Protein AF-A0A481C6R4-F1 (afdb_monomer)

Organism: Sus scrofa (NCBI:txid9823)

pLDDT: mean 77.06, std 20.1, range [30.36, 96.88]

Structure (mmCIF, N/CA/C/O backbone):
data_AF-A0A481C6R4-F1
#
_entry.id   AF-A0A481C6R4-F1
#
loop_
_atom_site.group_PDB
_atom_site.id
_atom_site.type_symbol
_atom_site.label_atom_id
_atom_site.label_alt_id
_atom_site.label_comp_id
_atom_site.label_asym_id
_atom_site.label_entity_id
_atom_site.label_seq_id
_atom_site.pdbx_PDB_ins_code
_atom_site.Cartn_x
_atom_site.Cartn_y
_atom_site.Cartn_z
_atom_site.occupancy
_atom_site.B_iso_or_equiv
_atom_site.auth_seq_id
_atom_site.auth_comp_id
_atom_site.auth_asym_id
_atom_site.auth_atom_id
_atom_site.pdbx_PDB_model_num
ATOM 1 N N . MET A 1 1 ? -10.187 -78.053 8.649 1.00 40.34 1 MET A N 1
ATOM 2 C CA . MET A 1 1 ? -10.303 -76.674 8.135 1.00 40.34 1 MET A CA 1
ATOM 3 C C . MET A 1 1 ? -9.026 -75.957 8.533 1.00 40.34 1 MET A C 1
ATOM 5 O O . MET A 1 1 ? -8.903 -75.575 9.685 1.00 40.34 1 MET A O 1
ATOM 9 N N . PHE A 1 2 ? -8.040 -75.915 7.639 1.00 31.53 2 PHE A N 1
ATOM 10 C CA . PHE A 1 2 ? -6.752 -75.258 7.868 1.00 31.53 2 PHE A CA 1
ATOM 11 C C . PHE A 1 2 ? -6.492 -74.273 6.720 1.00 31.53 2 PHE A C 1
ATOM 13 O O . PHE A 1 2 ? -6.607 -74.655 5.560 1.00 31.53 2 PHE A O 1
ATOM 20 N N . ASN A 1 3 ? -6.121 -73.056 7.126 1.00 35.16 3 ASN A N 1
ATOM 21 C CA . ASN A 1 3 ? -5.272 -72.053 6.474 1.00 35.16 3 ASN A CA 1
ATOM 22 C C . ASN A 1 3 ? -5.779 -71.313 5.218 1.00 35.16 3 ASN A C 1
ATOM 24 O O . ASN A 1 3 ? -5.624 -71.781 4.099 1.00 35.16 3 ASN A O 1
ATOM 28 N N . SER A 1 4 ? -6.255 -70.078 5.424 1.00 47.03 4 SER A N 1
ATOM 29 C CA . SER A 1 4 ? -6.256 -68.981 4.435 1.00 47.03 4 SER A CA 1
ATOM 30 C C . SER A 1 4 ? -6.203 -67.637 5.184 1.00 47.03 4 SER A C 1
ATOM 32 O O . SER A 1 4 ? -7.158 -66.873 5.214 1.00 47.03 4 SER A O 1
ATOM 34 N N . ALA A 1 5 ? -5.108 -67.412 5.914 1.00 50.09 5 ALA A N 1
ATOM 35 C CA . ALA A 1 5 ? -4.832 -66.138 6.596 1.00 50.09 5 ALA A CA 1
ATOM 36 C C . ALA A 1 5 ? -3.433 -65.584 6.269 1.00 50.09 5 ALA A C 1
ATOM 38 O O . ALA A 1 5 ? -3.170 -64.415 6.499 1.00 50.09 5 ALA A O 1
ATOM 39 N N . SER A 1 6 ? -2.548 -66.392 5.676 1.00 47.06 6 SER A N 1
ATOM 40 C CA . SER A 1 6 ? -1.163 -66.013 5.373 1.00 47.06 6 SER A CA 1
ATOM 41 C C . SER A 1 6 ? -0.959 -65.403 3.982 1.00 47.06 6 SER A C 1
ATOM 43 O O . SER A 1 6 ? 0.118 -64.895 3.702 1.00 47.06 6 SER A O 1
ATOM 45 N N . GLU A 1 7 ? -1.953 -65.459 3.090 1.00 46.66 7 GLU A N 1
ATOM 46 C CA . GLU A 1 7 ? -1.841 -64.841 1.758 1.00 46.66 7 GLU A CA 1
ATOM 47 C C . GLU A 1 7 ? -2.219 -63.357 1.789 1.00 46.66 7 GLU A C 1
ATOM 49 O O . GLU A 1 7 ? -1.659 -62.575 1.033 1.00 46.66 7 GLU A O 1
ATOM 54 N N . GLN A 1 8 ? -3.104 -62.940 2.697 1.00 46.59 8 GLN A N 1
ATOM 55 C CA . GLN A 1 8 ? -3.651 -61.582 2.708 1.00 46.59 8 GLN A CA 1
ATOM 56 C C . GLN A 1 8 ? -2.702 -60.555 3.351 1.00 46.59 8 GLN A C 1
ATOM 58 O O . GLN A 1 8 ? -2.622 -59.430 2.869 1.00 46.59 8 GLN A O 1
ATOM 63 N N . GLU A 1 9 ? -1.895 -60.965 4.336 1.00 46.66 9 GLU A N 1
ATOM 64 C CA . GLU A 1 9 ? -0.837 -60.120 4.920 1.00 46.66 9 GLU A CA 1
ATOM 65 C C . GLU A 1 9 ? 0.355 -59.922 3.960 1.00 46.66 9 GLU A C 1
ATOM 67 O O . GLU A 1 9 ? 1.002 -58.880 3.984 1.00 46.66 9 GLU A O 1
ATOM 72 N N . PHE A 1 10 ? 0.598 -60.858 3.031 1.00 38.41 10 PHE A N 1
ATOM 73 C CA . PHE A 1 10 ? 1.682 -60.752 2.043 1.00 38.41 10 PHE A CA 1
ATOM 74 C C . PHE A 1 10 ? 1.349 -59.808 0.869 1.00 38.41 10 PHE A C 1
ATOM 76 O O . PHE A 1 10 ? 2.250 -59.251 0.240 1.00 38.41 10 PHE A O 1
ATOM 83 N N . PHE A 1 11 ? 0.061 -59.608 0.560 1.00 41.84 11 PHE A N 1
ATOM 84 C CA . PHE A 1 11 ? -0.366 -58.664 -0.482 1.00 41.84 11 PHE A CA 1
ATOM 85 C C . PHE A 1 11 ? -0.356 -57.207 0.000 1.00 41.84 11 PHE A C 1
ATOM 87 O O . PHE A 1 11 ? 0.002 -56.332 -0.786 1.00 41.84 11 PHE A O 1
ATOM 94 N N . GLU A 1 12 ? -0.693 -56.941 1.268 1.00 52.12 12 GLU A N 1
ATOM 95 C CA . GLU A 1 12 ? -0.711 -55.576 1.819 1.00 52.12 12 GLU A CA 1
ATOM 96 C C . GLU A 1 12 ? 0.702 -55.003 2.028 1.00 52.12 12 GLU A C 1
ATOM 98 O O . GLU A 1 12 ? 0.951 -53.841 1.688 1.00 52.12 12 GLU A O 1
ATOM 103 N N . GLU A 1 13 ? 1.654 -55.823 2.485 1.00 50.97 13 GLU A N 1
ATOM 104 C CA . GLU A 1 13 ? 3.048 -55.400 2.688 1.00 50.97 13 GLU A CA 1
ATOM 105 C C . GLU A 1 13 ? 3.738 -55.072 1.350 1.00 50.97 13 GLU A C 1
ATOM 107 O O . GLU A 1 13 ? 4.411 -54.046 1.217 1.00 50.97 13 GLU A O 1
ATOM 112 N N . LYS A 1 14 ? 3.445 -55.853 0.301 1.00 48.97 14 LYS A N 1
ATOM 113 C CA . LYS A 1 14 ? 3.973 -55.617 -1.048 1.00 48.97 14 LYS A CA 1
ATOM 114 C C . LYS A 1 14 ? 3.438 -54.330 -1.684 1.00 48.97 14 LYS A C 1
ATOM 116 O O . LYS A 1 14 ? 4.195 -53.602 -2.323 1.00 48.97 14 LYS A O 1
ATOM 121 N N . THR A 1 15 ? 2.164 -53.995 -1.466 1.00 53.06 15 THR A N 1
ATOM 122 C CA . THR A 1 15 ? 1.601 -52.720 -1.944 1.00 53.06 15 THR A CA 1
ATOM 123 C C . THR A 1 15 ? 2.195 -51.502 -1.237 1.00 53.06 15 THR A C 1
ATOM 125 O O . THR A 1 15 ? 2.386 -50.468 -1.875 1.00 53.06 15 THR A O 1
ATOM 128 N N . ALA A 1 16 ? 2.529 -51.603 0.053 1.00 54.72 16 ALA A N 1
ATOM 129 C CA . ALA A 1 16 ? 3.135 -50.496 0.794 1.00 54.72 16 ALA A CA 1
ATOM 130 C C . ALA A 1 16 ? 4.578 -50.216 0.334 1.00 54.72 16 ALA A C 1
ATOM 132 O O . ALA A 1 16 ? 4.962 -49.055 0.158 1.00 54.72 16 ALA A O 1
ATOM 133 N N . GLU A 1 17 ? 5.357 -51.267 0.063 1.00 55.53 17 GLU A N 1
ATOM 134 C CA . GLU A 1 17 ? 6.718 -51.139 -0.468 1.00 55.53 17 GLU A CA 1
ATOM 135 C C . GLU A 1 17 ? 6.737 -50.621 -1.914 1.00 55.53 17 GLU A C 1
ATOM 137 O O . GLU A 1 17 ? 7.559 -49.761 -2.239 1.00 55.53 17 GLU A O 1
ATOM 142 N N . GLU A 1 18 ? 5.800 -51.053 -2.767 1.00 52.34 18 GLU A N 1
ATOM 143 C CA . GLU A 1 18 ? 5.670 -50.556 -4.146 1.00 52.34 18 GLU A CA 1
ATOM 144 C C . GLU A 1 18 ? 5.282 -49.061 -4.190 1.00 52.34 18 GLU A C 1
ATOM 146 O O . GLU A 1 18 ? 5.821 -48.303 -5.002 1.00 52.34 18 GLU A O 1
ATOM 151 N N . ILE A 1 19 ? 4.436 -48.588 -3.264 1.00 56.69 19 ILE A N 1
ATOM 152 C CA . ILE A 1 19 ? 4.092 -47.158 -3.132 1.00 56.69 19 ILE A CA 1
ATOM 153 C C . ILE A 1 19 ? 5.298 -46.343 -2.636 1.00 56.69 19 ILE A C 1
ATOM 155 O O . ILE A 1 19 ? 5.548 -45.237 -3.125 1.00 56.69 19 ILE A O 1
ATOM 159 N N . SER A 1 20 ? 6.089 -46.893 -1.711 1.00 57.97 20 SER A N 1
ATOM 160 C CA . SER A 1 20 ? 7.288 -46.224 -1.192 1.00 57.97 20 SER A CA 1
ATOM 161 C C . SER A 1 20 ? 8.420 -46.158 -2.234 1.00 57.97 20 SER A C 1
ATOM 163 O O . SER A 1 20 ? 9.188 -45.188 -2.267 1.00 57.97 20 SER A O 1
ATOM 165 N N . GLN A 1 21 ? 8.500 -47.139 -3.139 1.00 50.88 21 GLN A N 1
ATOM 166 C CA . GLN A 1 21 ? 9.438 -47.141 -4.269 1.00 50.88 21 GLN A CA 1
ATOM 167 C C . GLN A 1 21 ? 9.014 -46.167 -5.383 1.00 50.88 21 GLN A C 1
ATOM 169 O O . GLN A 1 21 ? 9.860 -45.478 -5.954 1.00 50.88 21 GLN A O 1
ATOM 174 N N . LEU A 1 22 ? 7.710 -46.007 -5.640 1.00 51.59 22 LEU A N 1
ATOM 175 C CA . LEU A 1 22 ? 7.205 -44.988 -6.574 1.00 51.59 22 LEU A CA 1
ATOM 176 C C . LEU A 1 22 ? 7.394 -43.554 -6.051 1.00 51.59 22 LEU A C 1
ATOM 178 O O . LEU A 1 22 ? 7.693 -42.652 -6.835 1.00 51.59 22 LEU A O 1
ATOM 182 N N . ALA A 1 23 ? 7.289 -43.340 -4.736 1.00 45.62 23 ALA A N 1
ATOM 183 C CA . ALA A 1 23 ? 7.539 -42.034 -4.120 1.00 45.62 23 ALA A CA 1
ATOM 184 C C . ALA A 1 23 ? 9.026 -41.624 -4.154 1.00 45.62 23 ALA A C 1
ATOM 186 O O . ALA A 1 23 ? 9.339 -40.438 -4.244 1.00 45.62 23 ALA A O 1
ATOM 187 N N . SER A 1 24 ? 9.947 -42.594 -4.122 1.00 47.28 24 SER A N 1
ATOM 188 C CA . SER A 1 24 ? 11.399 -42.356 -4.155 1.00 47.28 24 SER A CA 1
ATOM 189 C C . SER A 1 24 ? 11.973 -42.229 -5.575 1.00 47.28 24 SER A C 1
ATOM 191 O O . SER A 1 24 ? 13.005 -41.585 -5.755 1.00 47.28 24 SER A O 1
ATOM 193 N N . LEU A 1 25 ? 11.277 -42.742 -6.596 1.00 38.25 25 LEU A N 1
ATOM 194 C CA . LEU A 1 25 ? 11.632 -42.568 -8.014 1.00 38.25 25 LEU A CA 1
ATOM 195 C C . LEU A 1 25 ? 11.192 -41.221 -8.617 1.00 38.25 25 LEU A C 1
ATOM 197 O O . LEU A 1 25 ? 11.674 -40.852 -9.685 1.00 38.25 25 LEU A O 1
ATOM 201 N N . ALA A 1 26 ? 10.333 -40.455 -7.939 1.00 37.34 26 ALA A N 1
ATOM 202 C CA . ALA A 1 26 ? 9.892 -39.134 -8.402 1.00 37.34 26 ALA A CA 1
ATOM 203 C C . ALA A 1 26 ? 10.878 -37.987 -8.078 1.00 37.34 26 ALA A C 1
ATOM 205 O O . ALA A 1 26 ? 10.619 -36.842 -8.446 1.00 37.34 26 ALA A O 1
ATOM 206 N N . LEU A 1 27 ? 12.000 -38.267 -7.397 1.00 42.34 27 LEU A N 1
ATOM 207 C CA . LEU A 1 27 ? 12.948 -37.254 -6.901 1.00 42.34 27 LEU A CA 1
ATOM 208 C C . LEU A 1 27 ? 14.336 -37.273 -7.565 1.00 42.34 27 LEU A C 1
ATOM 210 O O . LEU A 1 27 ? 15.276 -36.686 -7.036 1.00 42.34 27 LEU A O 1
ATOM 214 N N . SER A 1 28 ? 14.491 -37.894 -8.735 1.00 45.66 28 SER A N 1
ATOM 215 C CA . SER A 1 28 ? 15.776 -37.899 -9.446 1.00 45.66 28 SER A CA 1
ATOM 216 C C . SER A 1 28 ? 15.582 -37.766 -10.956 1.00 45.66 28 SER A C 1
ATOM 218 O O . SER A 1 28 ? 15.258 -38.736 -11.638 1.00 45.66 28 SER A O 1
ATOM 220 N N . GLY A 1 29 ? 15.759 -36.545 -11.468 1.00 31.31 29 GLY A N 1
ATOM 221 C CA . GLY A 1 29 ? 15.680 -36.226 -12.894 1.00 31.31 29 GLY A CA 1
ATOM 222 C C . GLY A 1 29 ? 15.838 -34.729 -13.171 1.00 31.31 29 GLY A C 1
ATOM 223 O O . GLY A 1 29 ? 14.848 -34.032 -13.343 1.00 31.31 29 GLY A O 1
ATOM 224 N N . ASP A 1 30 ? 17.092 -34.277 -13.151 1.00 30.36 30 ASP A N 1
ATOM 225 C CA . ASP A 1 30 ? 17.691 -33.080 -13.760 1.00 30.36 30 ASP A CA 1
ATOM 226 C C . ASP A 1 30 ? 16.915 -31.750 -13.870 1.00 30.36 30 ASP A C 1
ATOM 228 O O . ASP A 1 30 ? 16.010 -31.534 -14.673 1.00 30.36 30 ASP A O 1
ATOM 232 N N . THR A 1 31 ? 17.462 -30.786 -13.124 1.00 46.69 31 THR A N 1
ATOM 233 C CA . THR A 1 31 ? 17.834 -29.434 -13.567 1.00 46.69 31 THR A CA 1
ATOM 234 C C . THR A 1 31 ? 17.666 -29.139 -15.062 1.00 46.69 31 THR A C 1
ATOM 236 O O . THR A 1 31 ? 18.426 -29.632 -15.889 1.00 46.69 31 THR A O 1
ATOM 239 N N . VAL A 1 32 ? 16.745 -28.230 -15.390 1.00 39.81 32 VAL A N 1
ATOM 240 C CA . VAL A 1 32 ? 16.982 -26.882 -15.953 1.00 39.81 32 VAL A CA 1
ATOM 241 C C . VAL A 1 32 ? 15.614 -26.310 -16.369 1.00 39.81 32 VAL A C 1
ATOM 243 O O . VAL A 1 32 ? 14.837 -26.970 -17.046 1.00 39.81 32 VAL A O 1
ATOM 246 N N . ALA A 1 33 ? 15.359 -25.055 -15.980 1.00 35.94 33 ALA A N 1
ATOM 247 C CA . ALA A 1 33 ? 14.201 -24.219 -16.329 1.00 35.94 33 ALA A CA 1
ATOM 248 C C . ALA A 1 33 ? 12.885 -24.465 -15.559 1.00 35.94 33 ALA A C 1
ATOM 250 O O . ALA A 1 33 ? 11.884 -24.900 -16.117 1.00 35.94 33 ALA A O 1
ATOM 251 N N . SER A 1 34 ? 12.841 -24.032 -14.293 1.00 33.31 34 SER A N 1
ATOM 252 C CA . SER A 1 34 ? 11.578 -23.624 -13.656 1.00 33.31 34 SER A CA 1
ATOM 253 C C . SER A 1 34 ? 11.808 -22.602 -12.533 1.00 33.31 34 SER A C 1
ATOM 255 O O . SER A 1 34 ? 11.528 -22.859 -11.369 1.00 33.31 34 SER A O 1
ATOM 257 N N . GLU A 1 35 ? 12.308 -21.413 -12.882 1.00 34.66 35 GLU A N 1
ATOM 258 C CA . GLU A 1 35 ? 12.374 -20.241 -11.981 1.00 34.66 35 GLU A CA 1
ATOM 259 C C . GLU A 1 35 ? 11.138 -19.328 -12.088 1.00 34.66 35 GLU A C 1
ATOM 261 O O . GLU A 1 35 ? 11.185 -18.134 -11.795 1.00 34.66 35 GLU A O 1
ATOM 266 N N . ARG A 1 36 ? 9.987 -19.852 -12.514 1.00 44.91 36 ARG A N 1
ATOM 267 C CA . ARG A 1 36 ? 8.736 -19.089 -12.459 1.00 44.91 36 ARG A CA 1
ATOM 268 C C . ARG A 1 36 ? 7.676 -19.914 -11.763 1.00 44.91 36 ARG A C 1
ATOM 270 O O . ARG A 1 36 ? 7.300 -20.970 -12.251 1.00 44.91 36 ARG A O 1
ATOM 277 N N . ASN A 1 37 ? 7.172 -19.353 -10.666 1.00 39.91 37 ASN A N 1
ATOM 278 C CA . ASN A 1 37 ? 6.025 -19.803 -9.875 1.00 39.91 37 ASN A CA 1
ATOM 279 C C . ASN A 1 37 ? 6.348 -20.707 -8.677 1.00 39.91 37 ASN A C 1
ATOM 281 O O . ASN A 1 37 ? 5.765 -21.772 -8.510 1.00 39.91 37 ASN A O 1
ATOM 285 N N . SER A 1 38 ? 7.167 -20.201 -7.755 1.00 31.02 38 SER A N 1
ATOM 286 C CA . SER A 1 38 ? 7.018 -20.511 -6.329 1.00 31.02 38 SER A CA 1
ATOM 287 C C . SER A 1 38 ? 6.455 -19.286 -5.596 1.00 31.02 38 SER A C 1
ATOM 289 O O . SER A 1 38 ? 7.165 -18.580 -4.883 1.00 31.02 38 SER A O 1
ATOM 291 N N . VAL A 1 39 ? 5.153 -19.019 -5.760 1.00 42.00 39 VAL A N 1
ATOM 292 C CA . VAL A 1 39 ? 4.389 -18.197 -4.799 1.00 42.00 39 VAL A CA 1
ATOM 293 C C . VAL A 1 39 ? 4.087 -19.092 -3.592 1.00 42.00 39 VAL A C 1
ATOM 295 O O . VAL A 1 39 ? 2.960 -19.508 -3.351 1.00 42.00 39 VAL A O 1
ATOM 298 N N . GLY A 1 40 ? 5.144 -19.478 -2.883 1.00 31.25 40 GLY A N 1
ATOM 299 C CA . GLY A 1 40 ? 5.093 -20.201 -1.622 1.00 31.25 40 GLY A CA 1
ATOM 300 C C . GLY A 1 40 ? 5.709 -19.301 -0.568 1.00 31.25 40 GLY A C 1
ATOM 301 O O . GLY A 1 40 ? 6.905 -19.053 -0.635 1.00 31.25 40 GLY A O 1
ATOM 302 N N . LEU A 1 41 ? 4.860 -18.755 0.308 1.00 41.00 41 LEU A N 1
ATOM 303 C CA . LEU A 1 41 ? 5.141 -18.049 1.566 1.00 41.00 41 LEU A CA 1
ATOM 304 C C . LEU A 1 41 ? 6.630 -17.752 1.851 1.00 41.00 41 LEU A C 1
ATOM 306 O O . LEU A 1 41 ? 7.212 -18.283 2.791 1.00 41.00 41 LEU A O 1
ATOM 310 N N . ARG A 1 42 ? 7.258 -16.876 1.060 1.00 43.47 42 ARG A N 1
ATOM 311 C CA . ARG A 1 42 ? 8.482 -16.212 1.502 1.00 43.47 42 ARG A CA 1
ATOM 312 C C . ARG A 1 42 ? 7.995 -15.151 2.471 1.00 43.47 42 ARG A C 1
ATOM 314 O O . ARG A 1 42 ? 7.266 -14.251 2.053 1.00 43.47 42 ARG A O 1
ATOM 321 N N . GLU A 1 43 ? 8.300 -15.297 3.756 1.00 58.03 43 GLU A N 1
ATOM 322 C CA . GLU A 1 43 ? 8.044 -14.234 4.724 1.00 58.03 43 GLU A CA 1
ATOM 323 C C . GLU A 1 43 ? 8.742 -12.978 4.197 1.00 58.03 43 GLU A C 1
ATOM 325 O O . GLU A 1 43 ? 9.969 -12.908 4.128 1.00 58.03 43 GLU A O 1
ATOM 330 N N . LYS A 1 44 ? 7.959 -12.024 3.682 1.00 73.25 44 LYS A N 1
ATOM 331 C CA . LYS A 1 44 ? 8.498 -10.753 3.210 1.00 73.25 44 LYS A CA 1
ATOM 332 C C . LYS A 1 44 ? 9.043 -10.035 4.438 1.00 73.25 44 LYS A C 1
ATOM 334 O O . LYS A 1 44 ? 8.288 -9.732 5.355 1.00 73.25 44 LYS A O 1
ATOM 339 N N . THR A 1 45 ? 10.345 -9.778 4.458 1.00 82.25 45 THR A N 1
ATOM 340 C CA . THR A 1 45 ? 11.054 -9.156 5.588 1.00 82.25 45 THR A CA 1
ATOM 341 C C . THR A 1 45 ? 10.947 -7.626 5.599 1.00 82.25 45 THR A C 1
ATOM 343 O O . THR A 1 45 ? 11.276 -7.000 6.602 1.00 82.25 45 THR A O 1
ATOM 346 N N . GLY A 1 46 ? 10.418 -7.032 4.525 1.00 86.56 46 GLY A N 1
ATOM 347 C CA . GLY A 1 46 ? 10.390 -5.590 4.271 1.00 86.56 46 GLY A CA 1
ATOM 348 C C . GLY A 1 46 ? 11.290 -5.228 3.090 1.00 86.56 46 GLY A C 1
ATOM 349 O O . GLY A 1 46 ? 11.985 -6.090 2.548 1.00 86.56 46 GLY A O 1
ATOM 350 N N . TYR A 1 47 ? 11.249 -3.963 2.682 1.00 91.19 47 TYR A N 1
ATOM 351 C CA . TYR A 1 47 ? 12.130 -3.408 1.655 1.00 91.19 47 TYR A CA 1
ATOM 352 C C . TYR A 1 47 ? 13.248 -2.572 2.298 1.00 91.19 47 TYR A C 1
ATOM 354 O O . TYR A 1 47 ? 13.093 -2.156 3.446 1.00 91.19 47 TYR A O 1
ATOM 362 N N . PRO A 1 48 ? 14.345 -2.298 1.578 1.00 90.88 48 PRO A N 1
ATOM 363 C CA . PRO A 1 48 ? 15.327 -1.317 2.017 1.00 90.88 48 PRO A CA 1
ATOM 364 C C . PRO A 1 48 ? 14.746 0.098 2.122 1.00 90.88 48 PRO A C 1
ATOM 366 O O . PRO A 1 48 ? 13.822 0.452 1.374 1.00 90.88 48 PRO A O 1
ATOM 369 N N . ASP A 1 49 ? 15.314 0.939 2.984 1.00 92.12 49 ASP A N 1
ATOM 370 C CA . ASP A 1 49 ? 14.841 2.317 3.201 1.00 92.12 49 ASP A CA 1
ATOM 371 C C . ASP A 1 49 ? 14.870 3.146 1.898 1.00 92.12 49 ASP A C 1
ATOM 373 O O . ASP A 1 49 ? 13.914 3.865 1.583 1.00 92.12 49 ASP A O 1
ATOM 377 N N . SER A 1 50 ? 15.906 2.970 1.070 1.00 91.12 50 SER A N 1
ATOM 378 C CA . SER A 1 50 ? 16.037 3.632 -0.239 1.00 91.12 50 SER A CA 1
ATOM 379 C C . SER A 1 50 ? 14.900 3.282 -1.209 1.00 91.12 50 SER A C 1
ATOM 381 O O . SER A 1 50 ? 14.416 4.148 -1.946 1.00 91.12 50 SER A O 1
ATOM 383 N N . VAL A 1 51 ? 14.418 2.035 -1.176 1.00 92.88 51 VAL A N 1
ATOM 384 C CA . VAL A 1 51 ? 13.318 1.558 -2.025 1.00 92.88 51 VAL A CA 1
ATOM 385 C C . VAL A 1 51 ? 12.005 2.207 -1.611 1.00 92.88 51 VAL A C 1
ATOM 387 O O . VAL A 1 51 ? 11.243 2.618 -2.486 1.00 92.88 51 VAL A O 1
ATOM 390 N N . TYR A 1 52 ? 11.747 2.367 -0.308 1.00 94.50 52 TYR A N 1
ATOM 391 C CA . TYR A 1 52 ? 10.548 3.069 0.158 1.00 94.50 52 TYR A CA 1
ATOM 3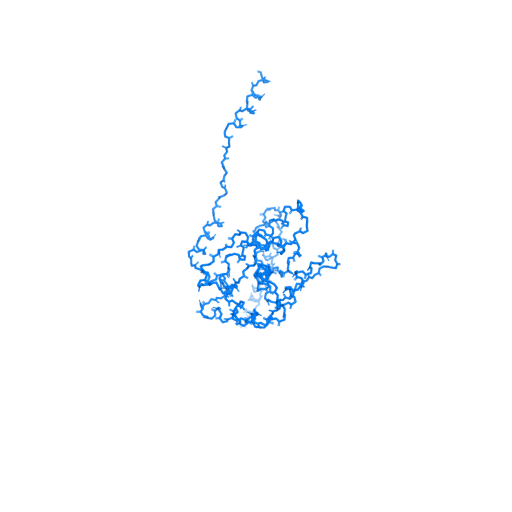92 C C . TYR A 1 52 ? 10.552 4.544 -0.244 1.00 94.50 52 TYR A C 1
ATOM 394 O O . TYR A 1 52 ? 9.527 5.033 -0.721 1.00 94.50 52 TYR A O 1
ATOM 402 N N . ILE A 1 53 ? 11.686 5.239 -0.111 1.00 94.38 53 ILE A N 1
ATOM 403 C CA . ILE A 1 53 ? 11.811 6.644 -0.529 1.00 94.38 53 ILE A CA 1
ATOM 404 C C . ILE A 1 53 ? 11.583 6.790 -2.036 1.00 94.38 53 ILE A C 1
ATOM 406 O O . ILE A 1 53 ? 10.777 7.619 -2.466 1.00 94.38 53 ILE A O 1
ATOM 410 N N . MET A 1 54 ? 12.240 5.959 -2.849 1.00 93.75 54 MET A N 1
ATOM 411 C CA . MET A 1 54 ? 12.086 6.010 -4.303 1.00 93.75 54 MET A CA 1
ATOM 412 C C . MET A 1 54 ? 10.648 5.677 -4.723 1.00 93.75 54 MET A C 1
ATOM 414 O O . MET A 1 54 ? 10.058 6.395 -5.531 1.00 93.75 54 MET A O 1
ATOM 418 N N . ALA A 1 55 ? 10.046 4.647 -4.125 1.00 95.88 55 ALA A N 1
ATOM 419 C CA . ALA A 1 55 ? 8.666 4.268 -4.398 1.00 95.88 55 ALA A CA 1
ATOM 420 C C . ALA A 1 55 ? 7.667 5.358 -3.973 1.00 95.88 55 ALA A C 1
ATOM 422 O O . ALA A 1 55 ? 6.702 5.613 -4.692 1.00 95.88 55 ALA A O 1
ATOM 423 N N . ALA A 1 56 ? 7.904 6.039 -2.849 1.00 95.25 56 ALA A N 1
ATOM 424 C CA . ALA A 1 56 ? 7.086 7.162 -2.396 1.00 95.25 56 ALA A CA 1
ATOM 425 C C . ALA A 1 56 ? 7.138 8.343 -3.375 1.00 95.25 56 ALA A C 1
ATOM 427 O O . ALA A 1 56 ? 6.091 8.906 -3.703 1.00 95.25 56 ALA A O 1
ATOM 428 N N . ASN A 1 57 ? 8.327 8.672 -3.889 1.00 93.88 57 ASN A N 1
ATOM 429 C CA . ASN A 1 57 ? 8.507 9.719 -4.896 1.00 93.88 57 ASN A CA 1
ATOM 430 C C . ASN A 1 57 ? 7.814 9.360 -6.221 1.00 93.88 57 ASN A C 1
ATOM 432 O O . ASN A 1 57 ? 7.109 10.193 -6.794 1.00 93.88 57 ASN A O 1
ATOM 436 N N . ILE A 1 58 ? 7.947 8.109 -6.681 1.00 94.44 58 ILE A N 1
ATOM 437 C CA . ILE A 1 58 ? 7.247 7.616 -7.878 1.00 94.44 58 ILE A CA 1
ATOM 438 C C . ILE A 1 58 ? 5.731 7.698 -7.669 1.00 94.44 58 ILE A C 1
ATOM 440 O O . ILE A 1 58 ? 5.034 8.293 -8.489 1.00 94.44 58 ILE A O 1
ATOM 444 N N . PHE A 1 59 ? 5.223 7.161 -6.554 1.00 94.62 59 PHE A N 1
ATOM 445 C CA . PHE A 1 59 ? 3.803 7.185 -6.196 1.00 94.62 59 PHE A CA 1
ATOM 446 C C . PHE A 1 59 ? 3.251 8.616 -6.170 1.00 94.62 59 PHE A C 1
ATOM 448 O O . PHE A 1 59 ? 2.189 8.883 -6.729 1.00 94.62 59 PHE A O 1
ATOM 455 N N . GLN A 1 60 ? 3.984 9.555 -5.569 1.00 92.19 60 GLN A N 1
ATOM 456 C CA . GLN A 1 60 ? 3.609 10.968 -5.511 1.00 92.19 60 GLN A CA 1
ATOM 457 C C . GLN A 1 60 ? 3.446 11.596 -6.895 1.00 92.19 60 GLN A C 1
ATOM 459 O O . GLN A 1 60 ? 2.529 12.394 -7.078 1.00 92.19 60 GLN A O 1
ATOM 464 N N . GLY A 1 61 ? 4.296 11.229 -7.855 1.00 90.38 61 GLY A N 1
ATOM 465 C CA . GLY A 1 61 ? 4.240 11.754 -9.219 1.00 90.38 61 GLY A CA 1
ATOM 466 C C . GLY A 1 61 ? 3.090 11.204 -10.069 1.00 90.38 61 GLY A C 1
ATOM 467 O O . GLY A 1 61 ? 2.668 11.872 -11.010 1.00 90.38 61 GLY A O 1
ATOM 468 N N . ILE A 1 62 ? 2.575 10.010 -9.755 1.00 91.56 62 ILE A N 1
ATOM 469 C CA . ILE A 1 62 ? 1.577 9.305 -10.586 1.00 91.56 62 ILE A CA 1
ATOM 470 C C . ILE A 1 62 ? 0.210 9.130 -9.921 1.00 91.56 62 ILE A C 1
ATOM 472 O O . ILE A 1 62 ? -0.724 8.642 -10.562 1.00 91.56 62 ILE A O 1
ATOM 476 N N . ARG A 1 63 ? 0.082 9.470 -8.633 1.00 86.00 63 ARG A N 1
ATOM 477 C CA . ARG A 1 63 ? -1.173 9.304 -7.895 1.00 86.00 63 ARG A CA 1
ATOM 478 C C . ARG A 1 63 ? -2.319 10.054 -8.559 1.00 86.00 63 ARG A C 1
ATOM 480 O O . ARG A 1 63 ? -2.148 11.127 -9.134 1.00 86.00 63 ARG A O 1
ATOM 487 N N . SER A 1 64 ? -3.521 9.519 -8.391 1.00 82.00 64 SER A N 1
ATOM 488 C CA . SER A 1 64 ? -4.722 10.235 -8.810 1.00 82.00 64 SER A CA 1
ATOM 489 C C . SER A 1 64 ? -5.024 11.344 -7.807 1.00 82.00 64 SER A C 1
ATOM 491 O O . SER A 1 64 ? -5.352 11.069 -6.650 1.00 82.00 64 SER A O 1
ATOM 493 N N . GLU A 1 65 ? -4.916 12.600 -8.238 1.00 77.00 65 GLU A N 1
ATOM 494 C CA . GLU A 1 65 ? -5.367 13.737 -7.442 1.00 77.00 65 GLU A CA 1
ATOM 495 C C . GLU A 1 65 ? -6.901 13.790 -7.466 1.00 77.00 65 GLU A C 1
ATOM 497 O O . GLU A 1 65 ? -7.535 13.893 -8.519 1.00 77.00 65 GLU A O 1
ATOM 502 N N . LYS A 1 66 ? -7.519 13.642 -6.292 1.00 75.38 66 LYS A N 1
ATOM 503 C CA . LYS A 1 66 ? -8.978 13.689 -6.152 1.00 75.38 66 LYS A CA 1
ATOM 504 C C . LYS A 1 66 ? -9.445 15.142 -6.139 1.00 75.38 66 LYS A C 1
ATOM 506 O O . LYS A 1 66 ? -8.748 16.028 -5.655 1.00 75.38 66 LYS A O 1
ATOM 511 N N . SER A 1 67 ? -10.665 15.383 -6.621 1.00 66.88 67 SER A N 1
ATOM 512 C CA . SER A 1 67 ? -11.323 16.691 -6.504 1.00 66.88 67 SER A CA 1
ATOM 513 C C . SER A 1 67 ? -11.315 17.171 -5.045 1.00 66.88 67 SER A C 1
ATOM 515 O O . SER A 1 67 ? -11.592 16.340 -4.175 1.00 66.88 67 SER A O 1
ATOM 517 N N . PRO A 1 68 ? -11.111 18.471 -4.758 1.00 61.81 68 PRO A N 1
ATOM 518 C CA . PRO A 1 68 ? -10.908 18.989 -3.397 1.00 61.81 68 PRO A CA 1
ATOM 519 C C . PRO A 1 68 ? -12.045 18.654 -2.419 1.00 61.81 68 PRO A C 1
ATOM 521 O O . PRO A 1 68 ? -11.807 18.512 -1.226 1.00 61.81 68 PRO A O 1
ATOM 524 N N . GLU A 1 69 ? -13.265 18.437 -2.915 1.00 61.03 69 GLU A N 1
ATOM 525 C CA . GLU A 1 69 ? -14.434 18.025 -2.119 1.00 61.03 69 GLU A CA 1
ATOM 526 C C . GLU A 1 69 ? -14.371 16.571 -1.608 1.00 61.03 69 GLU A C 1
ATOM 528 O O . GLU A 1 69 ? -15.129 16.189 -0.721 1.00 61.03 69 GLU A O 1
ATOM 533 N N . LYS A 1 70 ? -13.477 15.745 -2.167 1.00 66.31 70 LYS A N 1
ATOM 534 C CA . LYS A 1 70 ? -13.304 14.314 -1.852 1.00 66.31 70 LYS A CA 1
ATOM 535 C C . LYS A 1 70 ? -11.912 13.986 -1.300 1.00 66.31 70 LYS A C 1
ATOM 537 O O . LYS A 1 70 ? -11.627 12.817 -1.042 1.00 66.31 70 LYS A O 1
ATOM 542 N N . VAL A 1 71 ? -11.033 14.984 -1.153 1.00 69.62 71 VAL A N 1
ATOM 543 C CA . VAL A 1 71 ? -9.673 14.794 -0.628 1.00 69.62 71 VAL A CA 1
ATOM 544 C C . VAL A 1 71 ? -9.751 14.602 0.881 1.00 69.62 71 VAL A C 1
ATOM 546 O O . VAL A 1 71 ? -9.985 15.548 1.627 1.00 69.62 71 VAL A O 1
ATOM 549 N N . LEU A 1 72 ? -9.549 13.365 1.330 1.00 72.50 72 LEU A N 1
ATOM 550 C CA . LEU A 1 72 ? -9.506 13.029 2.756 1.00 72.50 72 LEU A CA 1
ATOM 551 C C . LEU A 1 72 ? -8.071 12.992 3.304 1.00 72.50 72 LEU A C 1
ATOM 553 O O . LEU A 1 72 ? -7.878 13.139 4.507 1.00 72.50 72 LEU A O 1
ATOM 557 N N . ILE A 1 73 ? -7.069 12.843 2.431 1.00 83.38 73 ILE A N 1
ATOM 558 C CA . ILE A 1 73 ? -5.643 12.862 2.777 1.00 83.38 73 ILE A CA 1
ATOM 559 C C . ILE A 1 73 ? -4.940 13.858 1.861 1.00 83.38 73 ILE A C 1
ATOM 561 O O . ILE A 1 73 ? -5.016 13.750 0.637 1.00 83.38 73 ILE A O 1
ATOM 565 N N . LYS A 1 74 ? -4.267 14.844 2.458 1.00 85.25 74 LYS A N 1
ATOM 566 C CA . LYS A 1 74 ? -3.470 15.831 1.728 1.00 85.25 74 LYS A CA 1
ATOM 567 C C . LYS A 1 74 ? -2.074 15.292 1.547 1.00 85.25 74 LYS A C 1
ATOM 569 O O . LYS A 1 74 ? -1.408 14.988 2.522 1.00 85.25 74 LYS A O 1
ATOM 574 N N . TYR A 1 75 ? -1.615 15.199 0.320 1.00 84.44 75 TYR A N 1
ATOM 575 C CA . TYR A 1 75 ? -0.237 14.838 0.071 1.00 84.44 75 TYR A CA 1
ATOM 576 C C . TYR A 1 75 ? 0.563 16.105 -0.206 1.00 84.44 75 TYR A C 1
ATOM 578 O O . TYR A 1 75 ? 0.124 16.941 -0.996 1.00 84.44 75 TYR A O 1
ATOM 586 N N . GLY A 1 76 ? 1.732 16.240 0.416 1.00 78.19 76 GLY A N 1
ATOM 587 C CA . GLY A 1 76 ? 2.626 17.361 0.143 1.00 78.19 76 GLY A CA 1
ATOM 588 C C . GLY A 1 76 ? 2.997 17.468 -1.342 1.00 78.19 76 GLY A C 1
ATOM 589 O O . GLY A 1 76 ? 2.866 16.516 -2.124 1.00 78.19 76 GLY A O 1
ATOM 590 N N . SER A 1 77 ? 3.457 18.653 -1.732 1.00 75.88 77 SER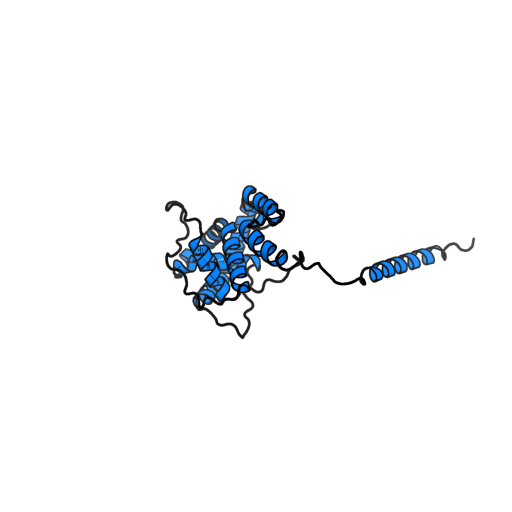 A N 1
ATOM 591 C CA . SER A 1 77 ? 3.980 18.940 -3.073 1.00 75.88 77 SER A CA 1
ATOM 592 C C . SER A 1 77 ? 5.468 18.622 -3.213 1.00 75.88 77 SER A C 1
ATOM 594 O O . SER A 1 77 ? 5.966 18.514 -4.328 1.00 75.88 77 SER A O 1
ATOM 596 N N . GLU A 1 78 ? 6.179 18.490 -2.096 1.00 82.12 78 GLU A N 1
ATOM 597 C CA . GLU A 1 78 ? 7.621 18.268 -2.085 1.00 82.12 78 GLU A CA 1
ATOM 598 C C . GLU A 1 78 ? 7.938 16.766 -2.127 1.00 82.12 78 GLU A C 1
ATOM 600 O O . GLU A 1 78 ? 7.352 16.010 -1.341 1.00 82.12 78 GLU A O 1
ATOM 605 N N . PRO A 1 79 ? 8.824 16.323 -3.040 1.00 81.25 79 PRO A N 1
ATOM 606 C CA . PRO A 1 79 ? 9.349 14.966 -3.028 1.00 81.25 79 PRO A CA 1
ATOM 607 C C . PRO A 1 79 ? 10.330 14.779 -1.869 1.00 81.25 79 PRO A C 1
ATOM 609 O O . PRO A 1 79 ? 10.989 15.721 -1.419 1.00 81.25 79 PRO A O 1
ATOM 612 N N . LEU A 1 80 ? 10.460 13.540 -1.410 1.00 82.56 80 LEU A N 1
ATOM 613 C CA . LEU A 1 80 ? 11.422 13.165 -0.381 1.00 82.56 80 LEU A CA 1
ATOM 614 C C . LEU A 1 80 ? 12.838 13.197 -0.943 1.00 82.56 80 LEU A C 1
ATOM 616 O O . LEU A 1 80 ? 13.065 12.883 -2.116 1.00 82.56 80 LEU A O 1
ATOM 620 N N . ARG A 1 81 ? 13.806 13.537 -0.087 1.00 80.94 81 ARG A N 1
ATOM 621 C CA . ARG A 1 81 ? 15.222 13.507 -0.456 1.00 80.94 81 ARG A CA 1
ATOM 622 C C . ARG A 1 81 ? 15.636 12.068 -0.748 1.00 80.94 81 ARG A C 1
ATOM 624 O O . ARG A 1 81 ? 15.788 11.262 0.162 1.00 80.94 81 ARG A O 1
ATOM 631 N N . SER A 1 82 ? 15.826 11.750 -2.023 1.00 69.50 82 SER A N 1
ATOM 63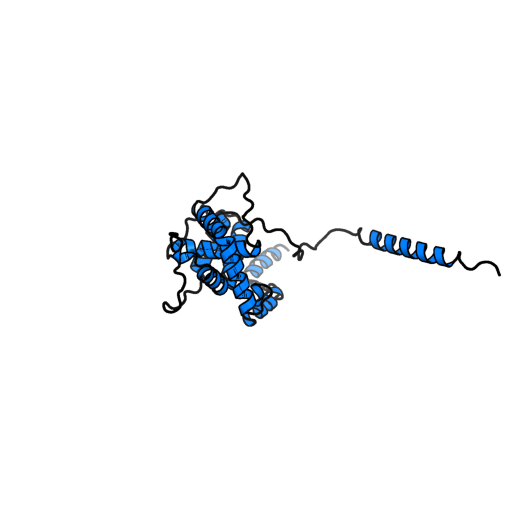2 C CA . SER A 1 82 ? 16.414 10.483 -2.442 1.00 69.50 82 SER A CA 1
ATOM 633 C C . SER A 1 82 ? 17.932 10.561 -2.321 1.00 69.50 82 SER A C 1
ATOM 635 O O . SER A 1 82 ? 18.566 11.414 -2.947 1.00 69.50 82 SER A O 1
ATOM 637 N N . PHE A 1 83 ? 18.519 9.666 -1.532 1.00 56.41 83 PHE A N 1
ATOM 638 C CA . PHE A 1 83 ? 19.965 9.499 -1.481 1.00 56.41 83 PHE A CA 1
ATOM 639 C C . PHE A 1 83 ? 20.416 8.676 -2.685 1.00 56.41 83 PHE A C 1
ATOM 641 O O . PHE A 1 83 ? 20.247 7.464 -2.705 1.00 56.41 83 PHE A O 1
ATOM 648 N N . THR A 1 84 ? 21.010 9.372 -3.657 1.00 52.25 84 THR A N 1
ATOM 649 C CA . THR A 1 84 ? 21.711 8.832 -4.833 1.00 52.25 84 THR A CA 1
ATOM 650 C C . THR A 1 84 ? 20.811 8.068 -5.813 1.00 52.25 84 THR A C 1
ATOM 652 O O . THR A 1 84 ? 20.151 7.095 -5.465 1.00 52.25 84 THR A O 1
ATOM 655 N N . GLU A 1 85 ? 20.819 8.469 -7.087 1.00 53.50 85 GLU A N 1
ATOM 656 C CA . GLU A 1 85 ? 20.440 7.576 -8.188 1.00 53.50 85 GLU A CA 1
ATOM 657 C C . GLU A 1 85 ? 21.478 6.446 -8.228 1.00 53.50 85 GLU A C 1
ATOM 659 O O . GLU A 1 85 ? 22.460 6.504 -8.962 1.00 53.50 85 GLU A O 1
ATOM 664 N N . SER A 1 86 ? 21.359 5.452 -7.347 1.00 55.59 86 SER A N 1
ATOM 665 C CA . SER A 1 86 ? 22.140 4.235 -7.514 1.00 55.59 86 SER A CA 1
ATOM 666 C C . SER A 1 86 ? 21.657 3.582 -8.805 1.00 55.59 86 SER A C 1
ATOM 668 O O . SER A 1 86 ? 20.472 3.262 -8.909 1.00 55.59 86 SER A O 1
ATOM 670 N N . GLU A 1 87 ? 22.567 3.348 -9.748 1.00 59.34 87 GLU A N 1
ATOM 671 C CA . GLU A 1 87 ? 22.389 2.576 -10.995 1.00 59.34 87 GLU A CA 1
ATOM 672 C C . GLU A 1 87 ? 22.038 1.090 -10.737 1.00 59.34 87 GLU A C 1
ATOM 674 O O . GLU A 1 87 ? 22.333 0.209 -11.542 1.00 59.34 87 GLU A O 1
ATOM 679 N N . ASP A 1 88 ? 21.468 0.766 -9.575 1.00 82.56 88 ASP A N 1
ATOM 680 C CA . ASP A 1 88 ? 20.986 -0.568 -9.277 1.00 82.56 88 ASP A CA 1
ATOM 6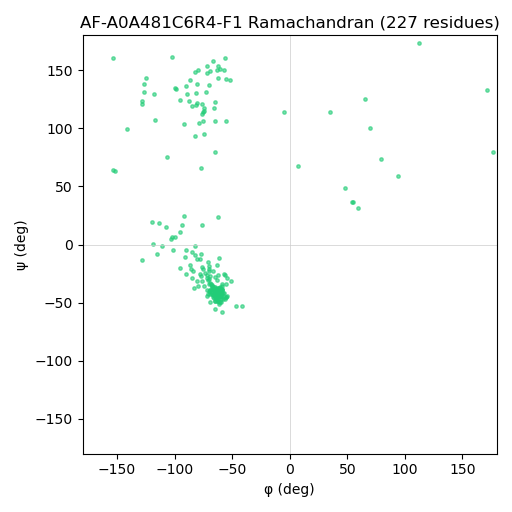81 C C . ASP A 1 88 ? 19.591 -0.738 -9.888 1.00 82.56 88 ASP A C 1
ATOM 683 O O . ASP A 1 88 ? 18.558 -0.403 -9.294 1.00 82.56 88 ASP A O 1
ATOM 687 N N . GLU A 1 89 ? 19.583 -1.271 -11.110 1.00 87.81 89 GLU A N 1
ATOM 688 C CA . GLU A 1 89 ? 18.379 -1.622 -11.864 1.00 87.81 89 GLU A CA 1
ATOM 689 C C . GLU A 1 89 ? 17.423 -2.499 -11.034 1.00 87.81 89 GLU A C 1
ATOM 691 O O . GLU A 1 89 ? 16.201 -2.394 -11.175 1.00 87.81 89 GLU A O 1
ATOM 696 N N . PHE A 1 90 ? 17.945 -3.331 -10.123 1.00 89.62 90 PHE A N 1
ATOM 697 C CA . PHE A 1 90 ? 17.117 -4.173 -9.266 1.00 89.62 90 PHE A CA 1
ATOM 698 C C . PHE A 1 90 ? 16.342 -3.350 -8.230 1.00 89.62 90 PHE A C 1
ATOM 700 O O . PHE A 1 90 ? 15.122 -3.508 -8.125 1.00 89.62 90 PHE A O 1
ATOM 707 N N . LEU A 1 91 ? 17.007 -2.447 -7.499 1.00 89.62 91 LEU A N 1
ATOM 708 C CA . LEU A 1 91 ? 16.341 -1.564 -6.527 1.00 89.62 91 LEU A CA 1
ATOM 709 C C . LEU A 1 91 ? 15.352 -0.624 -7.216 1.00 89.62 91 LEU A C 1
ATOM 711 O O . LEU A 1 91 ? 14.258 -0.386 -6.697 1.00 89.62 91 LEU A O 1
ATOM 715 N N . GLN A 1 92 ? 15.700 -0.146 -8.411 1.00 90.88 92 GLN A N 1
ATOM 716 C CA . GLN A 1 92 ? 14.805 0.664 -9.227 1.00 90.88 92 GLN A CA 1
ATOM 717 C C . GLN A 1 92 ? 13.564 -0.127 -9.662 1.00 90.88 92 GLN A C 1
ATOM 719 O O . GLN A 1 92 ? 12.436 0.346 -9.533 1.00 90.88 92 GLN A O 1
ATOM 724 N N . ARG A 1 93 ? 13.730 -1.358 -10.151 1.00 92.75 93 ARG A N 1
ATOM 725 C CA . ARG A 1 93 ? 12.590 -2.214 -10.498 1.00 92.75 93 ARG A CA 1
ATOM 726 C C . ARG A 1 93 ? 11.701 -2.477 -9.284 1.00 92.75 93 ARG A C 1
ATOM 728 O O . ARG A 1 93 ? 10.476 -2.449 -9.411 1.00 92.75 93 ARG A O 1
ATOM 735 N N . LEU A 1 94 ? 12.309 -2.703 -8.122 1.00 93.62 94 LEU A N 1
ATOM 736 C CA . LEU A 1 94 ? 11.602 -2.968 -6.876 1.00 93.62 94 LEU A CA 1
ATOM 737 C C . LEU A 1 94 ? 10.800 -1.752 -6.398 1.00 93.62 94 LEU A C 1
ATOM 739 O O . LEU A 1 94 ? 9.667 -1.907 -5.941 1.00 93.62 94 LEU A O 1
ATOM 743 N N . SER A 1 95 ? 11.352 -0.546 -6.549 1.00 94.69 95 SER A N 1
ATOM 744 C CA . SER A 1 95 ? 10.659 0.694 -6.197 1.00 94.69 95 SER A CA 1
ATOM 745 C C . SER A 1 95 ? 9.469 0.963 -7.118 1.00 94.69 95 SER A C 1
ATOM 747 O O . SER A 1 95 ? 8.393 1.309 -6.626 1.00 94.69 95 SER A O 1
ATOM 749 N N . TYR A 1 96 ? 9.606 0.718 -8.427 1.00 95.44 96 TYR A N 1
ATOM 750 C CA . TYR A 1 96 ? 8.481 0.779 -9.363 1.00 95.44 96 TYR A CA 1
ATOM 751 C C . TYR A 1 96 ? 7.403 -0.244 -9.014 1.00 95.44 96 TYR A C 1
ATOM 753 O O . TYR A 1 96 ? 6.230 0.118 -8.917 1.00 95.44 96 TYR A O 1
ATOM 761 N N . GLU A 1 97 ? 7.778 -1.507 -8.800 1.00 95.12 97 GLU A N 1
ATOM 762 C CA . GLU A 1 97 ? 6.830 -2.561 -8.429 1.00 95.12 97 GLU A CA 1
ATOM 763 C C . GLU A 1 97 ? 6.050 -2.176 -7.169 1.00 95.12 97 GLU A C 1
ATOM 765 O O . GLU A 1 97 ? 4.819 -2.266 -7.149 1.00 95.12 97 GLU A O 1
ATOM 770 N N . LEU A 1 98 ? 6.750 -1.692 -6.144 1.00 96.50 98 LEU A N 1
ATOM 771 C CA . LEU A 1 98 ? 6.150 -1.279 -4.885 1.00 96.50 98 LEU A CA 1
ATOM 772 C C . LEU A 1 98 ? 5.226 -0.060 -5.060 1.00 96.50 98 LEU A C 1
ATOM 774 O O . LEU A 1 98 ? 4.093 -0.080 -4.573 1.00 96.50 98 LEU A O 1
ATOM 778 N N . ALA A 1 99 ? 5.661 0.967 -5.795 1.00 96.88 99 ALA A N 1
ATOM 779 C CA . ALA A 1 99 ? 4.872 2.172 -6.050 1.00 96.88 99 ALA A CA 1
ATOM 780 C C . ALA A 1 99 ? 3.586 1.872 -6.834 1.00 96.88 99 ALA A C 1
ATOM 782 O O . ALA A 1 99 ? 2.499 2.284 -6.424 1.00 96.88 99 ALA A O 1
ATOM 783 N N . PHE A 1 100 ? 3.684 1.118 -7.935 1.00 94.88 100 PHE A N 1
ATOM 784 C CA . PHE A 1 100 ? 2.523 0.746 -8.750 1.00 94.88 100 PHE A CA 1
ATOM 785 C C . PHE A 1 100 ? 1.587 -0.211 -8.012 1.00 94.88 100 PHE A C 1
ATOM 787 O O . PHE A 1 100 ? 0.364 -0.094 -8.133 1.00 94.88 100 PHE A O 1
ATOM 794 N N . SER A 1 101 ? 2.141 -1.119 -7.207 1.00 94.50 101 SER A N 1
ATOM 795 C CA . SER A 1 101 ? 1.332 -1.974 -6.343 1.00 94.50 101 SER A CA 1
ATOM 796 C C . SER A 1 101 ? 0.545 -1.142 -5.333 1.00 94.50 101 SER A C 1
ATOM 798 O O . SER A 1 101 ? -0.666 -1.317 -5.231 1.00 94.50 101 SER A O 1
ATOM 800 N N . ALA A 1 102 ? 1.182 -0.189 -4.646 1.00 96.00 102 ALA A N 1
ATOM 801 C CA . ALA A 1 102 ? 0.496 0.706 -3.716 1.00 96.00 102 ALA A CA 1
ATOM 802 C C . ALA A 1 102 ? -0.569 1.569 -4.419 1.00 96.00 102 ALA A C 1
ATOM 804 O O . ALA A 1 102 ? -1.680 1.712 -3.905 1.00 96.00 102 ALA A O 1
ATOM 805 N N . LEU A 1 103 ? -0.274 2.075 -5.623 1.00 93.88 103 LEU A N 1
ATOM 806 C CA . LEU A 1 103 ? -1.205 2.865 -6.437 1.00 93.88 103 LEU A CA 1
ATOM 807 C C . LEU A 1 103 ? -2.498 2.109 -6.742 1.00 93.88 103 LEU A C 1
ATOM 809 O O . LEU A 1 103 ? -3.587 2.670 -6.619 1.00 93.88 103 LEU A O 1
ATOM 813 N N . LYS A 1 104 ? -2.392 0.817 -7.059 1.00 92.19 104 LYS A N 1
ATOM 814 C CA . LYS A 1 104 ? -3.548 -0.050 -7.317 1.00 92.19 104 LYS A CA 1
ATOM 815 C C . LYS A 1 104 ? -4.546 -0.057 -6.156 1.00 92.19 104 LYS A C 1
ATOM 817 O O . LYS A 1 104 ? -5.748 -0.157 -6.385 1.00 92.19 104 LYS A O 1
ATOM 822 N N . TYR A 1 105 ? -4.050 0.048 -4.924 1.00 93.69 105 TYR A N 1
ATOM 823 C CA . TYR A 1 105 ? -4.853 -0.000 -3.703 1.00 93.69 105 TYR A CA 1
ATOM 824 C C . TYR A 1 105 ? -4.994 1.367 -3.018 1.00 93.69 105 TYR A C 1
ATOM 826 O O . TYR A 1 105 ? -5.432 1.398 -1.867 1.00 93.69 105 TYR A O 1
ATOM 834 N N . GLN A 1 106 ? -4.671 2.480 -3.694 1.00 93.38 106 GLN A N 1
ATOM 835 C CA . GLN A 1 106 ? -4.664 3.827 -3.105 1.00 93.38 106 GLN A CA 1
ATOM 836 C C . GLN A 1 106 ? -5.941 4.109 -2.295 1.00 93.38 106 GLN A C 1
ATOM 838 O O . GLN A 1 106 ? -5.856 4.407 -1.108 1.00 93.38 106 GLN A O 1
ATOM 843 N N . ASP A 1 107 ? -7.128 3.919 -2.879 1.00 91.00 107 ASP A N 1
ATOM 844 C CA . ASP A 1 107 ? -8.408 4.187 -2.203 1.00 91.00 107 ASP A CA 1
ATOM 845 C C . ASP A 1 107 ? -8.620 3.366 -0.922 1.00 91.00 107 ASP A C 1
ATOM 847 O O . ASP A 1 107 ? -9.153 3.865 0.074 1.00 91.00 107 ASP A O 1
ATOM 851 N N . ILE A 1 108 ? -8.199 2.101 -0.938 1.00 93.06 108 ILE A N 1
ATOM 852 C CA . ILE A 1 108 ? -8.343 1.184 0.197 1.00 93.06 108 ILE A CA 1
ATOM 853 C C . ILE A 1 108 ? -7.377 1.598 1.309 1.00 93.06 108 ILE A C 1
ATOM 855 O O . ILE A 1 108 ? -7.776 1.670 2.472 1.00 93.06 108 ILE A O 1
ATOM 859 N N . LEU A 1 109 ? -6.131 1.914 0.951 1.00 94.06 109 LEU A N 1
ATOM 860 C CA . LEU A 1 109 ? -5.092 2.341 1.888 1.00 94.06 109 LEU A CA 1
ATOM 861 C C . LEU A 1 109 ? -5.451 3.681 2.539 1.00 94.06 109 LEU A C 1
ATOM 863 O O . LEU A 1 109 ? -5.368 3.809 3.759 1.00 94.06 109 LEU A O 1
ATOM 867 N N . GLU A 1 110 ? -5.935 4.648 1.758 1.00 92.50 110 GLU A N 1
ATOM 868 C CA . GLU A 1 110 ? -6.432 5.921 2.284 1.00 92.50 110 GLU A CA 1
ATOM 869 C C . GLU A 1 110 ? -7.601 5.702 3.257 1.00 92.50 110 GLU A C 1
ATOM 871 O O . GLU A 1 110 ? -7.594 6.227 4.372 1.00 92.50 110 GLU A O 1
ATOM 876 N N . THR A 1 111 ? -8.573 4.862 2.882 1.00 91.75 111 THR A N 1
ATOM 877 C CA . THR A 1 111 ? -9.715 4.518 3.747 1.00 91.75 111 THR A CA 1
ATOM 878 C C . THR A 1 111 ? -9.254 3.889 5.062 1.00 91.75 111 THR A C 1
ATOM 880 O O . THR A 1 111 ? -9.765 4.244 6.124 1.00 91.75 111 THR A O 1
ATOM 883 N N . MET A 1 112 ? -8.267 2.988 5.018 1.00 92.69 112 MET A N 1
ATOM 884 C CA . MET A 1 112 ? -7.689 2.373 6.217 1.00 92.69 112 MET A CA 1
ATOM 885 C C . MET A 1 112 ? -7.015 3.400 7.133 1.00 92.69 112 MET A C 1
ATOM 887 O O . MET A 1 112 ? -7.189 3.340 8.352 1.00 92.69 112 MET A O 1
ATOM 891 N N . LEU A 1 113 ? -6.266 4.353 6.573 1.00 91.88 113 LEU A N 1
ATOM 892 C CA . LEU A 1 113 ? -5.624 5.407 7.361 1.00 91.88 113 LEU A CA 1
ATOM 893 C C . LEU A 1 113 ? -6.656 6.307 8.053 1.00 91.88 113 LEU A C 1
ATOM 895 O O . LEU A 1 113 ? -6.505 6.616 9.236 1.00 91.88 113 LEU A O 1
ATOM 899 N N . ILE A 1 114 ? -7.732 6.666 7.354 1.00 90.69 114 ILE A N 1
ATOM 900 C CA . ILE A 1 114 ? -8.818 7.489 7.904 1.00 90.69 114 ILE A CA 1
ATOM 901 C C . ILE A 1 114 ? -9.546 6.740 9.026 1.00 90.69 114 ILE A C 1
ATOM 903 O O . ILE A 1 114 ? -9.712 7.274 10.120 1.00 90.69 114 ILE A O 1
ATOM 907 N N . ASP A 1 115 ? -9.917 5.482 8.789 1.00 90.88 115 ASP A N 1
ATOM 908 C CA . ASP A 1 115 ? -10.654 4.643 9.745 1.00 90.88 115 ASP A CA 1
ATOM 909 C C . ASP A 1 115 ? -9.807 4.229 10.968 1.00 90.88 115 ASP A C 1
ATOM 911 O O . ASP A 1 115 ? -10.329 3.888 12.031 1.00 90.88 115 ASP A O 1
ATOM 915 N N . SER A 1 116 ? -8.479 4.278 10.850 1.00 88.19 116 SER A N 1
ATOM 916 C CA . SER A 1 116 ? -7.557 4.073 11.976 1.00 88.19 116 SER A CA 1
ATOM 917 C C . SER A 1 116 ? -7.295 5.339 12.809 1.00 88.19 116 SER A C 1
ATOM 919 O O . SER A 1 116 ? -6.667 5.245 13.869 1.00 88.19 116 SER A O 1
ATOM 921 N N . CYS A 1 117 ? -7.806 6.500 12.376 1.00 81.62 117 CYS A N 1
ATOM 922 C CA . CYS A 1 117 ? -7.637 7.810 13.016 1.00 81.62 117 CYS A CA 1
ATOM 923 C C . CYS A 1 117 ? -6.167 8.204 13.260 1.00 81.62 117 CYS A C 1
ATOM 925 O O . CYS A 1 117 ? -5.855 8.833 14.276 1.00 81.62 117 CYS A O 1
ATOM 927 N N . ILE A 1 118 ? -5.267 7.848 12.336 1.00 79.88 118 ILE A N 1
ATOM 928 C CA . ILE A 1 118 ? -3.844 8.218 12.405 1.00 79.88 118 ILE A CA 1
ATOM 929 C C . ILE A 1 118 ? -3.680 9.736 12.281 1.00 79.88 118 ILE A C 1
ATOM 931 O O . ILE A 1 118 ? -3.179 10.365 13.204 1.00 79.88 118 ILE A O 1
ATOM 935 N N . PHE A 1 119 ? -4.195 10.351 11.214 1.00 74.12 119 PHE A N 1
ATOM 936 C CA . PHE A 1 119 ? -3.964 11.776 10.934 1.00 74.12 119 PHE A CA 1
ATOM 937 C C . PHE A 1 119 ? -4.446 12.760 12.011 1.00 74.12 119 PHE A C 1
ATOM 939 O O . PHE A 1 119 ? -3.701 13.685 12.320 1.00 74.12 119 PHE A O 1
ATOM 946 N N . PRO A 1 120 ? -5.618 12.580 12.653 1.00 65.38 120 PRO A N 1
ATOM 947 C CA . PRO A 1 120 ? -6.014 13.441 13.771 1.00 65.38 120 PRO A CA 1
ATOM 948 C C . PRO A 1 120 ? -5.081 13.357 14.987 1.00 65.38 120 PRO A C 1
ATOM 950 O O . PRO A 1 120 ? -5.133 14.218 15.861 1.00 65.38 120 PRO A O 1
ATOM 953 N N . SER A 1 121 ? -4.271 12.302 15.070 1.00 61.56 121 SER A N 1
ATOM 954 C CA . SER A 1 121 ? -3.494 11.940 16.254 1.00 61.56 121 SER A CA 1
ATOM 955 C C . SER A 1 121 ? -1.983 12.124 16.058 1.00 61.56 121 SER A C 1
ATOM 957 O O . SER A 1 121 ? -1.214 11.851 16.978 1.00 61.56 121 SER A O 1
ATOM 959 N N . THR A 1 122 ? -1.543 12.555 14.872 1.00 67.94 122 THR A N 1
ATOM 960 C CA . THR A 1 122 ? -0.125 12.638 14.494 1.00 67.94 122 THR A CA 1
ATOM 961 C C . THR A 1 122 ? 0.256 14.031 14.025 1.00 67.94 122 THR A C 1
ATOM 963 O O . THR A 1 122 ? -0.498 14.663 13.296 1.00 67.94 122 THR A O 1
ATOM 966 N N . THR A 1 123 ? 1.466 14.473 14.359 1.00 74.50 123 THR A N 1
ATOM 967 C CA . THR A 1 123 ? 2.057 15.741 13.894 1.00 74.50 123 THR A CA 1
ATOM 968 C C . THR A 1 123 ? 2.912 15.579 12.634 1.00 74.50 123 THR A C 1
ATOM 970 O O . THR A 1 123 ? 3.743 16.437 12.346 1.00 74.50 123 THR A O 1
ATOM 973 N N . ILE A 1 124 ? 2.765 14.462 11.916 1.00 79.62 124 ILE A N 1
ATOM 974 C CA . ILE A 1 124 ? 3.623 14.142 10.775 1.00 79.62 124 ILE A CA 1
ATOM 975 C C . ILE A 1 124 ? 3.328 15.087 9.600 1.00 79.62 124 ILE A C 1
ATOM 977 O O . ILE A 1 124 ? 2.155 15.336 9.311 1.00 79.62 124 ILE A O 1
ATOM 981 N N . PRO A 1 125 ? 4.360 15.602 8.905 1.00 84.50 125 PRO A N 1
ATOM 982 C CA . PRO A 1 125 ? 4.172 16.457 7.739 1.00 84.50 125 PRO A CA 1
ATOM 983 C C . PRO A 1 125 ? 3.449 15.774 6.567 1.00 84.50 125 PRO A C 1
ATOM 985 O O . PRO A 1 125 ? 3.744 14.634 6.214 1.00 84.50 125 PRO A O 1
ATOM 988 N N . ASP A 1 126 ? 2.604 16.534 5.861 1.00 85.38 126 ASP A N 1
ATOM 989 C CA . ASP A 1 126 ? 1.819 16.051 4.710 1.00 85.38 126 ASP A CA 1
ATOM 990 C C . ASP A 1 126 ? 2.670 15.449 3.571 1.00 85.38 126 ASP A C 1
ATOM 992 O O . ASP A 1 126 ? 2.186 14.622 2.794 1.00 85.38 126 ASP A O 1
ATOM 996 N N . HIS A 1 127 ? 3.939 15.848 3.428 1.00 84.88 127 HIS A N 1
ATOM 997 C CA . HIS A 1 127 ? 4.832 15.313 2.391 1.00 84.88 127 HIS A CA 1
ATOM 998 C C . HIS A 1 127 ? 5.239 13.851 2.646 1.00 84.88 127 HIS A C 1
ATOM 1000 O O . HIS A 1 127 ? 5.503 13.126 1.687 1.00 84.88 127 HIS A O 1
ATOM 1006 N N . LEU A 1 128 ? 5.185 13.368 3.896 1.00 91.12 128 LEU A N 1
ATOM 1007 C CA . LEU A 1 128 ? 5.418 11.952 4.211 1.00 91.12 128 LEU A CA 1
ATOM 1008 C C . LEU A 1 128 ? 4.209 11.065 3.879 1.00 91.12 128 LEU A C 1
ATOM 1010 O O . LEU A 1 128 ? 4.327 9.843 3.901 1.00 91.12 128 LEU A O 1
ATOM 1014 N N . ASN A 1 129 ? 3.050 11.624 3.515 1.00 91.88 129 ASN A N 1
ATOM 1015 C CA . ASN A 1 129 ? 1.845 10.822 3.274 1.00 91.88 129 ASN A CA 1
ATOM 1016 C C . ASN A 1 129 ? 2.002 9.844 2.102 1.00 91.88 129 ASN A C 1
ATOM 1018 O O . ASN A 1 129 ? 1.447 8.746 2.142 1.00 91.88 129 ASN A O 1
ATOM 1022 N N . SER A 1 130 ? 2.807 10.187 1.093 1.00 93.81 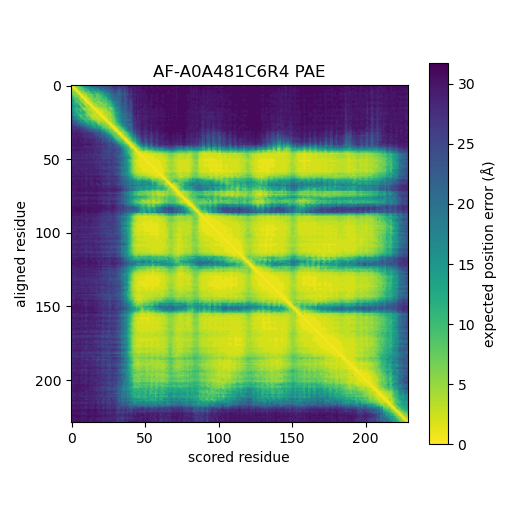130 SER A N 1
ATOM 1023 C CA . SER A 1 130 ? 3.157 9.259 0.007 1.00 93.81 130 SER A CA 1
ATOM 1024 C C . SER A 1 130 ? 3.938 8.052 0.541 1.00 93.81 130 SER A C 1
ATOM 1026 O O . SER A 1 130 ? 3.641 6.914 0.183 1.00 93.81 130 SER A O 1
ATOM 1028 N N . LEU A 1 131 ? 4.883 8.293 1.455 1.00 95.38 131 LEU A N 1
ATOM 1029 C CA . LEU A 1 131 ? 5.677 7.255 2.113 1.00 95.38 131 LEU A CA 1
ATOM 1030 C C . LEU A 1 131 ? 4.821 6.394 3.041 1.00 95.38 131 LEU A C 1
ATOM 1032 O O . LEU A 1 131 ? 4.912 5.170 2.980 1.00 95.38 131 LEU A O 1
ATOM 1036 N N . ILE A 1 132 ? 3.923 7.009 3.817 1.00 95.00 132 ILE A N 1
ATOM 1037 C CA . ILE A 1 132 ? 2.966 6.299 4.676 1.00 95.00 132 ILE A CA 1
ATOM 1038 C C . ILE A 1 132 ? 2.135 5.306 3.859 1.00 95.00 132 ILE A C 1
ATOM 1040 O O . ILE A 1 132 ? 1.975 4.165 4.284 1.00 95.00 132 ILE A O 1
ATOM 1044 N N . ILE A 1 133 ? 1.624 5.697 2.688 1.00 95.31 133 ILE A N 1
ATOM 1045 C CA . ILE A 1 133 ? 0.807 4.811 1.841 1.00 95.31 133 ILE A CA 1
ATOM 1046 C C . ILE A 1 133 ? 1.618 3.623 1.329 1.00 95.31 133 ILE A C 1
ATOM 1048 O O . ILE A 1 133 ? 1.175 2.477 1.437 1.00 95.31 133 ILE A O 1
ATOM 1052 N N . VAL A 1 134 ? 2.805 3.892 0.787 1.00 96.81 134 VAL A N 1
ATOM 1053 C CA . VAL A 1 134 ? 3.674 2.857 0.224 1.00 96.81 134 VAL A CA 1
ATOM 1054 C C . VAL A 1 134 ? 4.131 1.877 1.309 1.00 96.81 134 VAL A C 1
ATOM 1056 O O . VAL A 1 134 ? 4.044 0.661 1.129 1.00 96.81 134 VAL A O 1
ATOM 1059 N N . MET A 1 135 ? 4.545 2.389 2.470 1.00 96.62 135 MET A N 1
ATOM 1060 C CA . MET A 1 135 ? 4.922 1.558 3.613 1.00 96.62 135 MET A CA 1
ATOM 1061 C C . MET A 1 135 ? 3.728 0.808 4.200 1.00 96.62 135 MET A C 1
ATOM 1063 O O . MET A 1 135 ? 3.882 -0.343 4.592 1.00 96.62 135 MET A O 1
ATOM 1067 N N . LEU A 1 136 ? 2.529 1.398 4.227 1.00 96.25 136 LEU A N 1
ATOM 1068 C CA . LEU A 1 136 ? 1.320 0.716 4.693 1.00 96.25 136 LEU A CA 1
ATOM 1069 C C . LEU A 1 136 ? 0.953 -0.468 3.794 1.00 96.25 136 LEU A C 1
ATOM 1071 O O . LEU A 1 136 ? 0.547 -1.513 4.309 1.00 96.25 136 LEU A O 1
ATOM 1075 N N . TYR A 1 137 ? 1.095 -0.318 2.473 1.00 96.88 137 TYR A N 1
ATOM 1076 C CA . TYR A 1 137 ? 0.857 -1.407 1.527 1.00 96.88 137 TYR A CA 1
ATOM 1077 C C . TYR A 1 137 ? 1.750 -2.619 1.823 1.00 96.88 137 TYR A C 1
ATOM 1079 O O . TYR A 1 137 ? 1.256 -3.746 1.902 1.00 96.88 137 TYR A O 1
ATOM 1087 N N . ASP A 1 138 ? 3.042 -2.389 2.041 1.00 96.00 138 ASP A N 1
ATOM 1088 C CA . ASP A 1 138 ? 3.968 -3.447 2.440 1.00 96.00 138 ASP A CA 1
ATOM 1089 C C . ASP A 1 138 ? 3.652 -3.983 3.850 1.00 96.00 138 ASP A C 1
ATOM 1091 O O . ASP A 1 138 ? 3.563 -5.192 4.065 1.00 96.00 138 ASP A O 1
ATOM 1095 N N . PHE A 1 139 ? 3.395 -3.095 4.812 1.00 95.19 139 PHE A N 1
ATOM 1096 C CA . PHE A 1 139 ? 3.131 -3.464 6.201 1.00 95.19 139 PHE A CA 1
ATOM 1097 C C . PHE A 1 139 ? 1.912 -4.383 6.333 1.00 95.19 139 PHE A C 1
ATOM 1099 O O . PHE A 1 139 ? 1.971 -5.373 7.064 1.00 95.19 139 PHE A O 1
ATOM 1106 N N . GLN A 1 140 ? 0.823 -4.126 5.597 1.00 94.62 140 GLN A N 1
ATOM 1107 C CA . GLN A 1 140 ? -0.338 -5.024 5.601 1.00 94.62 140 GLN A CA 1
ATOM 1108 C C . GLN A 1 140 ? -0.047 -6.370 4.916 1.00 94.62 140 GLN A C 1
ATOM 1110 O O . GLN A 1 140 ? -0.562 -7.404 5.356 1.00 94.62 140 GLN A O 1
ATOM 1115 N N . ASP A 1 141 ? 0.802 -6.384 3.883 1.00 93.25 141 ASP A N 1
ATOM 1116 C CA . ASP A 1 141 ? 1.160 -7.608 3.156 1.00 93.25 141 ASP A CA 1
ATOM 1117 C C . ASP A 1 141 ? 1.946 -8.554 4.073 1.00 93.25 141 ASP A C 1
ATOM 1119 O O . ASP A 1 141 ? 1.637 -9.746 4.177 1.00 93.25 141 ASP A O 1
ATOM 1123 N N . ARG A 1 142 ? 2.831 -7.967 4.889 1.00 93.12 142 ARG A N 1
ATOM 1124 C CA . ARG A 1 142 ? 3.579 -8.604 5.987 1.00 93.12 142 ARG A CA 1
ATOM 1125 C C . ARG A 1 142 ? 2.746 -8.855 7.250 1.00 93.12 142 ARG A C 1
ATOM 1127 O O . ARG A 1 142 ? 3.292 -9.061 8.331 1.00 93.12 142 ARG A O 1
ATOM 1134 N N . LYS A 1 143 ? 1.412 -8.817 7.153 1.00 92.62 143 LYS A N 1
ATOM 1135 C CA . LYS A 1 143 ? 0.473 -9.050 8.272 1.00 92.62 143 LYS A CA 1
ATOM 1136 C C . LYS A 1 143 ? 0.734 -8.143 9.482 1.00 92.62 143 LYS A C 1
ATOM 1138 O O . LYS A 1 143 ? 0.556 -8.553 10.630 1.00 92.62 143 LYS A O 1
ATOM 1143 N N . PHE A 1 144 ? 1.130 -6.901 9.219 1.00 93.06 144 PHE A N 1
ATOM 1144 C CA . PHE A 1 144 ? 1.485 -5.887 10.209 1.00 93.06 144 PHE A CA 1
ATOM 1145 C C . PHE A 1 144 ? 2.643 -6.301 11.133 1.00 93.06 144 PHE A C 1
ATOM 1147 O O . PHE A 1 144 ? 2.669 -5.948 12.314 1.00 93.06 144 PHE A O 1
ATOM 1154 N N . GLN A 1 145 ? 3.588 -7.106 10.654 1.00 91.75 145 GLN A N 1
ATOM 1155 C CA . GLN A 1 145 ? 4.835 -7.382 11.373 1.00 91.75 145 GLN A CA 1
ATOM 1156 C C . GLN A 1 145 ? 5.844 -6.249 11.135 1.00 91.75 145 GLN A C 1
ATOM 1158 O O . GLN A 1 145 ? 5.822 -5.621 10.080 1.00 91.75 145 GLN A O 1
ATOM 1163 N N . ALA A 1 146 ? 6.713 -5.952 12.104 1.00 89.19 146 ALA A N 1
ATOM 1164 C CA . ALA A 1 146 ? 7.790 -4.971 11.913 1.00 89.19 146 ALA A CA 1
ATOM 1165 C C . ALA A 1 146 ? 8.809 -5.485 10.878 1.00 89.19 146 ALA A C 1
ATOM 1167 O O . ALA A 1 146 ? 8.833 -6.688 10.600 1.00 89.19 146 ALA A O 1
ATOM 1168 N N . ARG A 1 147 ? 9.585 -4.595 10.247 1.00 88.88 147 ARG A N 1
ATOM 1169 C CA . ARG A 1 147 ? 10.616 -5.021 9.287 1.00 88.88 147 ARG A CA 1
ATOM 1170 C C . ARG A 1 147 ? 11.756 -5.727 10.019 1.00 88.88 147 ARG A C 1
ATOM 1172 O O . ARG A 1 147 ? 12.041 -5.416 11.175 1.00 88.88 147 ARG A O 1
ATOM 1179 N N . LEU A 1 148 ? 12.402 -6.672 9.342 1.00 83.19 148 LEU A N 1
ATOM 1180 C CA . LEU A 1 148 ? 13.665 -7.234 9.811 1.00 83.19 148 LEU A CA 1
ATOM 1181 C C . LEU A 1 148 ? 14.795 -6.415 9.192 1.00 83.19 148 LEU A C 1
ATOM 1183 O O . LEU A 1 148 ? 15.078 -6.550 8.004 1.00 83.19 148 LEU A O 1
ATOM 1187 N N . LEU A 1 149 ? 15.393 -5.547 9.999 1.00 74.12 149 LEU A N 1
ATOM 1188 C CA . LEU A 1 149 ? 16.493 -4.687 9.577 1.00 74.12 149 LEU A CA 1
ATOM 1189 C C . LEU A 1 149 ? 17.796 -5.490 9.602 1.00 74.12 149 LEU A C 1
ATOM 1191 O O . LEU A 1 149 ? 18.027 -6.274 10.525 1.00 74.12 149 LEU A O 1
ATOM 1195 N N . SER A 1 150 ? 18.631 -5.313 8.580 1.00 68.19 150 SER A N 1
ATOM 1196 C CA . SER A 1 150 ? 19.989 -5.859 8.590 1.00 68.19 150 SER A CA 1
ATOM 1197 C C . SER A 1 150 ? 20.934 -4.874 9.283 1.00 68.19 150 SER A C 1
AT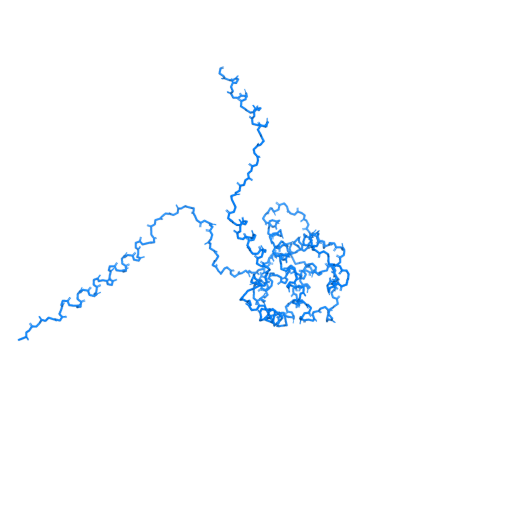OM 1199 O O . SER A 1 150 ? 20.807 -3.668 9.089 1.00 68.19 150 SER A O 1
ATOM 1201 N N . ASP A 1 151 ? 21.897 -5.370 10.064 1.00 61.91 151 ASP A N 1
ATOM 1202 C CA . ASP A 1 151 ? 22.814 -4.528 10.859 1.00 61.91 151 ASP A CA 1
ATOM 1203 C C . ASP A 1 151 ? 23.692 -3.572 10.017 1.00 61.91 151 ASP A C 1
ATOM 1205 O O . ASP A 1 151 ? 24.327 -2.675 10.565 1.00 61.91 151 ASP A O 1
ATOM 1209 N N . ASN A 1 152 ? 23.732 -3.750 8.692 1.00 64.06 152 ASN A N 1
ATOM 1210 C CA . ASN A 1 152 ? 24.585 -2.996 7.768 1.00 64.06 152 ASN A CA 1
ATOM 1211 C C . ASN A 1 152 ? 23.840 -1.911 6.968 1.00 64.06 152 ASN A C 1
ATOM 1213 O O . ASN A 1 152 ? 24.434 -1.324 6.063 1.00 64.06 152 ASN A O 1
ATOM 1217 N N . GLU A 1 153 ? 22.553 -1.676 7.231 1.00 66.88 153 GLU A N 1
ATOM 1218 C CA . GLU A 1 153 ? 21.746 -0.738 6.445 1.00 66.88 153 GLU A CA 1
ATOM 1219 C C . GLU A 1 153 ? 21.786 0.689 7.014 1.00 66.88 153 GLU A C 1
ATOM 1221 O O . GLU A 1 153 ? 21.703 0.902 8.224 1.00 66.88 153 GLU A O 1
ATOM 1226 N N . GLU A 1 154 ? 21.925 1.682 6.133 1.00 73.06 154 GLU A N 1
ATOM 1227 C CA . GLU A 1 154 ? 21.842 3.093 6.504 1.00 73.06 154 GLU A CA 1
ATOM 1228 C C . GLU A 1 154 ? 20.376 3.482 6.722 1.00 73.06 154 GLU A C 1
ATOM 1230 O O . GLU A 1 154 ? 19.548 3.363 5.819 1.00 73.06 154 GLU A O 1
ATOM 1235 N N . PHE A 1 155 ? 20.058 3.945 7.931 1.00 84.50 155 PHE A N 1
ATOM 1236 C CA . PHE A 1 155 ? 18.695 4.317 8.298 1.00 84.50 155 PHE A CA 1
ATOM 1237 C C . PHE A 1 155 ? 18.346 5.716 7.812 1.00 84.50 155 PHE A C 1
ATOM 1239 O O . PHE A 1 155 ? 19.045 6.689 8.112 1.00 84.50 155 PHE A O 1
ATOM 1246 N N . ILE A 1 156 ? 17.203 5.829 7.144 1.00 89.50 156 ILE A N 1
ATOM 1247 C CA . ILE A 1 156 ? 16.646 7.115 6.733 1.00 89.50 156 ILE A CA 1
ATOM 1248 C C . ILE A 1 156 ? 15.630 7.563 7.788 1.00 89.50 156 ILE A C 1
ATOM 1250 O O . ILE A 1 156 ? 14.683 6.843 8.113 1.00 89.50 156 ILE A O 1
ATOM 1254 N N . ALA A 1 157 ? 15.821 8.768 8.331 1.00 90.81 157 ALA A N 1
ATOM 1255 C CA . ALA A 1 157 ? 15.039 9.278 9.457 1.00 90.81 157 ALA A CA 1
ATOM 1256 C C . ALA A 1 157 ? 13.529 9.304 9.165 1.00 90.81 157 ALA A C 1
ATOM 1258 O O . ALA A 1 157 ? 12.735 8.884 10.005 1.00 90.81 157 ALA A O 1
ATOM 1259 N N . GLU A 1 158 ? 13.143 9.726 7.961 1.00 91.94 158 GLU A N 1
ATOM 1260 C CA . GLU A 1 158 ? 11.754 9.789 7.503 1.00 91.94 158 GLU A CA 1
ATOM 1261 C C . GLU A 1 158 ? 11.106 8.398 7.448 1.00 91.94 158 GLU A C 1
ATOM 1263 O O . GLU A 1 158 ? 9.944 8.226 7.820 1.00 91.94 158 GLU A O 1
ATOM 1268 N N . VAL A 1 159 ? 11.862 7.385 7.011 1.00 93.12 159 VAL A N 1
ATOM 1269 C CA . VAL A 1 159 ? 11.373 6.004 6.918 1.00 93.12 159 VAL A CA 1
ATOM 1270 C C . VAL A 1 159 ? 11.195 5.410 8.312 1.00 93.12 159 VAL A C 1
ATOM 1272 O O . VAL A 1 159 ? 10.162 4.802 8.592 1.00 93.12 159 VAL A O 1
ATOM 1275 N N . LEU A 1 160 ? 12.151 5.647 9.211 1.00 92.06 160 LEU A N 1
ATOM 1276 C CA . LEU A 1 160 ? 12.067 5.205 10.601 1.00 92.06 160 LEU A CA 1
ATOM 1277 C C . LEU A 1 160 ? 10.912 5.889 11.353 1.00 92.06 160 LEU A C 1
ATOM 1279 O O . LEU A 1 160 ? 10.204 5.242 12.129 1.00 92.06 160 LEU A O 1
ATOM 1283 N N . GLU A 1 161 ? 10.696 7.186 11.127 1.00 92.19 161 GLU A N 1
ATOM 1284 C CA . GLU A 1 161 ? 9.576 7.935 11.708 1.00 92.19 161 GLU A CA 1
ATOM 1285 C C . GLU A 1 161 ? 8.231 7.332 11.280 1.00 92.19 161 GLU A C 1
ATOM 1287 O O . GLU A 1 161 ? 7.386 7.020 12.129 1.00 92.19 161 GLU A O 1
ATOM 1292 N N . VAL A 1 162 ? 8.053 7.094 9.977 1.00 93.38 162 VAL A N 1
ATOM 1293 C CA . VAL A 1 162 ? 6.835 6.478 9.437 1.00 93.38 162 VAL A CA 1
ATOM 1294 C C . VAL A 1 162 ? 6.673 5.031 9.907 1.00 93.38 162 VAL A C 1
ATOM 1296 O O . VAL A 1 162 ? 5.560 4.621 10.246 1.00 93.38 162 VAL A O 1
ATOM 1299 N N . GLU A 1 163 ? 7.750 4.249 9.984 1.00 93.25 163 GLU A N 1
ATOM 1300 C CA . GLU A 1 163 ? 7.699 2.880 10.503 1.00 93.25 163 GLU A CA 1
ATOM 1301 C C . GLU A 1 163 ? 7.224 2.850 11.959 1.00 93.25 163 GLU A C 1
ATOM 1303 O O . GLU A 1 163 ? 6.300 2.103 12.301 1.00 93.25 163 GLU A O 1
ATOM 1308 N N . ASN A 1 164 ? 7.814 3.683 12.817 1.00 92.12 164 ASN A N 1
ATOM 1309 C CA . ASN A 1 164 ? 7.420 3.790 14.219 1.00 92.12 164 ASN A CA 1
ATOM 1310 C C . ASN A 1 164 ? 5.960 4.224 14.355 1.00 92.12 164 ASN A C 1
ATOM 1312 O O . ASN A 1 164 ? 5.218 3.666 15.175 1.00 92.12 164 ASN A O 1
ATOM 1316 N N . LEU A 1 165 ? 5.520 5.159 13.508 1.00 92.62 165 LEU A N 1
ATOM 1317 C CA . LEU A 1 165 ? 4.122 5.543 13.452 1.00 92.62 165 LEU A CA 1
ATOM 1318 C C . LEU A 1 165 ? 3.231 4.338 13.127 1.00 92.62 165 LEU A C 1
ATOM 1320 O O . LEU A 1 165 ? 2.334 4.015 13.910 1.00 92.62 165 LEU A O 1
ATOM 1324 N N . LEU A 1 166 ? 3.460 3.664 12.000 1.00 93.88 166 LEU A N 1
ATOM 1325 C CA . LEU A 1 166 ? 2.621 2.544 11.561 1.00 93.88 166 LEU A CA 1
ATOM 1326 C C . LEU A 1 166 ? 2.598 1.416 12.601 1.00 93.88 166 LEU A C 1
ATOM 1328 O O . LEU A 1 166 ? 1.532 0.863 12.889 1.00 93.88 166 LEU A O 1
ATOM 1332 N N . ASN A 1 167 ? 3.739 1.134 13.233 1.00 93.12 167 ASN A N 1
ATOM 1333 C CA . ASN A 1 167 ? 3.841 0.158 14.314 1.00 93.12 167 ASN A CA 1
ATOM 1334 C C . ASN A 1 167 ? 3.003 0.552 15.539 1.00 93.12 167 ASN A C 1
ATOM 1336 O O . ASN A 1 167 ? 2.290 -0.295 16.083 1.00 93.12 167 ASN A O 1
ATOM 1340 N N . SER A 1 168 ? 3.004 1.827 15.941 1.00 92.69 168 SER A N 1
ATOM 1341 C CA . SER A 1 168 ? 2.193 2.294 17.078 1.00 92.69 168 SER A CA 1
ATOM 1342 C C . SER A 1 168 ? 0.676 2.176 16.834 1.00 92.69 168 SER A C 1
ATOM 1344 O O . SER A 1 168 ? -0.087 1.941 17.774 1.00 92.69 168 SER A O 1
ATOM 1346 N N . TYR A 1 169 ? 0.228 2.243 15.572 1.00 93.19 169 TYR A N 1
ATOM 1347 C CA . TYR A 1 169 ? -1.182 2.090 15.174 1.00 93.19 169 TYR A CA 1
ATOM 1348 C C . TYR A 1 169 ? -1.534 0.697 14.634 1.00 93.19 169 TYR A C 1
ATOM 1350 O O . TYR A 1 169 ? -2.673 0.482 14.211 1.00 93.19 169 TYR A O 1
ATOM 1358 N N . LYS A 1 170 ? -0.616 -0.275 14.696 1.00 94.44 170 LYS A N 1
ATOM 1359 C CA . LYS A 1 170 ? -0.766 -1.636 14.152 1.00 94.44 170 LYS A CA 1
ATOM 1360 C C . LYS A 1 170 ? -2.141 -2.259 14.398 1.00 94.44 170 LYS A C 1
ATOM 1362 O O . LYS A 1 170 ? -2.800 -2.702 13.461 1.00 94.44 170 LYS A O 1
ATOM 1367 N N . THR A 1 171 ? -2.603 -2.276 15.648 1.00 95.12 171 THR A N 1
ATOM 1368 C CA . THR A 1 171 ? -3.886 -2.902 16.008 1.00 95.12 171 THR A CA 1
ATOM 1369 C C . THR A 1 171 ? -5.072 -2.176 15.375 1.00 95.12 171 THR A C 1
ATOM 1371 O O . THR A 1 171 ? -6.009 -2.816 14.900 1.00 95.12 171 THR A O 1
ATOM 1374 N N . LYS A 1 172 ? -5.028 -0.839 15.325 1.00 95.38 172 LYS A N 1
ATOM 1375 C CA . LYS A 1 172 ? -6.080 -0.019 14.710 1.00 95.38 172 LYS A CA 1
ATOM 1376 C C . LYS A 1 172 ? -6.105 -0.201 13.194 1.00 95.38 172 LYS A C 1
ATOM 1378 O O . LYS A 1 172 ? -7.184 -0.343 12.631 1.00 95.38 172 LYS A O 1
ATOM 1383 N N . LEU A 1 173 ? -4.936 -0.262 12.557 1.00 95.81 173 LEU A N 1
ATOM 1384 C CA . LEU A 1 173 ? -4.793 -0.529 11.124 1.00 95.81 173 LEU A CA 1
ATOM 1385 C C . LEU A 1 173 ? -5.287 -1.929 10.748 1.00 95.81 173 LEU A C 1
ATOM 1387 O O . LEU A 1 173 ? -6.046 -2.080 9.792 1.00 95.81 173 LEU A O 1
ATOM 1391 N N . ALA A 1 174 ? -4.926 -2.947 11.531 1.00 95.81 174 ALA A N 1
ATOM 1392 C CA . ALA A 1 174 ? -5.413 -4.308 11.334 1.00 95.81 174 ALA A CA 1
ATOM 1393 C C . ALA A 1 174 ? -6.938 -4.396 11.491 1.00 95.81 174 ALA A C 1
ATOM 1395 O O . ALA A 1 174 ? -7.611 -5.038 10.682 1.00 95.81 174 ALA A O 1
ATOM 1396 N N . ALA A 1 175 ? -7.498 -3.705 12.488 1.00 96.44 175 ALA A N 1
ATOM 1397 C CA . ALA A 1 175 ? -8.941 -3.617 12.674 1.00 96.44 175 ALA A CA 1
ATOM 1398 C C . ALA A 1 175 ? -9.633 -2.875 11.516 1.00 96.44 175 ALA A C 1
ATOM 1400 O O . ALA A 1 175 ? -10.672 -3.334 11.044 1.00 96.44 175 ALA A O 1
ATOM 1401 N N . ALA A 1 176 ? -9.053 -1.776 11.023 1.00 95.31 176 ALA A N 1
ATOM 1402 C CA . ALA A 1 176 ? -9.569 -1.034 9.873 1.00 95.31 176 ALA A CA 1
ATOM 1403 C C . ALA A 1 176 ? -9.577 -1.894 8.600 1.00 95.31 176 ALA A C 1
ATOM 1405 O O . ALA A 1 176 ? -10.587 -1.963 7.897 1.00 95.31 176 ALA A O 1
ATOM 1406 N N . LEU A 1 177 ? -8.497 -2.645 8.348 1.00 95.69 177 LEU A N 1
ATOM 1407 C CA . LEU A 1 177 ? -8.445 -3.612 7.251 1.00 95.69 177 LEU A CA 1
ATOM 1408 C C . LEU A 1 177 ? -9.523 -4.693 7.396 1.00 95.69 177 LEU A C 1
ATOM 1410 O O . LEU A 1 177 ? -10.195 -5.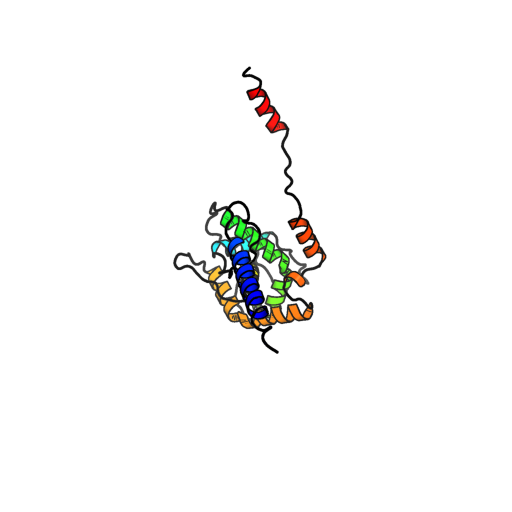029 6.422 1.00 95.69 177 LEU A O 1
ATOM 1414 N N . ALA A 1 178 ? -9.708 -5.237 8.601 1.00 95.62 178 ALA A N 1
ATOM 1415 C CA . ALA A 1 178 ? -10.728 -6.249 8.858 1.00 95.62 178 ALA A CA 1
ATOM 1416 C C . ALA A 1 178 ? -12.145 -5.707 8.604 1.00 95.62 178 ALA A C 1
ATOM 1418 O O . ALA A 1 178 ? -12.932 -6.359 7.919 1.00 95.62 178 ALA A O 1
ATOM 1419 N N . ARG A 1 179 ? -12.456 -4.491 9.074 1.00 94.69 179 ARG A N 1
ATOM 1420 C CA . ARG A 1 179 ? -13.736 -3.819 8.792 1.00 94.69 179 ARG A CA 1
ATOM 1421 C C . ARG A 1 179 ? -13.940 -3.587 7.299 1.00 94.69 179 ARG A C 1
ATOM 1423 O O . ARG A 1 179 ? -15.024 -3.862 6.791 1.00 94.69 179 ARG A O 1
ATOM 1430 N N . CYS A 1 180 ? -12.904 -3.131 6.594 1.00 92.50 180 CYS A N 1
ATOM 1431 C CA . CYS A 1 180 ? -12.944 -2.941 5.145 1.00 92.50 180 CYS A CA 1
ATOM 1432 C C . CYS A 1 180 ? -13.245 -4.265 4.421 1.00 92.50 180 CYS A C 1
ATOM 1434 O O . CYS A 1 180 ? -14.142 -4.327 3.582 1.00 92.50 180 CYS A O 1
ATOM 1436 N N . ARG A 1 181 ? -12.578 -5.355 4.816 1.00 94.56 181 ARG A N 1
ATOM 1437 C CA . ARG A 1 181 ? -12.817 -6.698 4.271 1.00 94.56 181 ARG A CA 1
ATOM 1438 C C . ARG A 1 181 ? -14.237 -7.197 4.516 1.00 94.56 181 ARG A C 1
ATOM 1440 O O . ARG A 1 181 ? -14.849 -7.698 3.584 1.00 94.56 181 ARG A O 1
ATOM 1447 N N . ILE A 1 182 ? -14.771 -7.028 5.725 1.00 95.62 182 ILE A N 1
ATOM 1448 C CA . ILE A 1 182 ? -16.152 -7.421 6.053 1.00 95.62 182 ILE A CA 1
ATOM 1449 C C . ILE A 1 182 ? -17.153 -6.594 5.238 1.00 95.62 182 ILE A C 1
ATOM 1451 O O . ILE A 1 182 ? -18.091 -7.145 4.673 1.00 95.62 182 ILE A O 1
ATOM 1455 N N . LYS A 1 183 ? -16.934 -5.278 5.124 1.00 94.25 183 LYS A N 1
ATOM 1456 C CA . LYS A 1 183 ? -17.805 -4.366 4.366 1.00 94.25 183 LYS A CA 1
ATOM 1457 C C . LYS A 1 183 ? -17.935 -4.758 2.891 1.00 94.25 183 LYS A C 1
ATOM 1459 O O . LYS A 1 183 ? -18.994 -4.558 2.306 1.00 94.25 183 LYS A O 1
ATOM 1464 N N . HIS A 1 184 ? -16.860 -5.274 2.302 1.00 92.56 184 HIS A N 1
ATOM 1465 C CA . HIS A 1 184 ? -16.802 -5.670 0.894 1.00 92.56 184 HIS A CA 1
ATOM 1466 C C . HIS A 1 184 ? -16.914 -7.187 0.673 1.00 92.56 184 HIS A C 1
ATOM 1468 O O . HIS A 1 184 ? -16.732 -7.628 -0.457 1.00 92.56 184 HIS A O 1
ATOM 1474 N N . ASP A 1 185 ? -17.184 -7.969 1.726 1.00 92.88 185 ASP A N 1
ATOM 1475 C CA . ASP A 1 185 ? -17.214 -9.440 1.703 1.00 92.88 185 ASP A CA 1
ATOM 1476 C C . ASP A 1 185 ? -15.974 -10.067 1.022 1.00 92.88 185 ASP A C 1
ATOM 1478 O O . ASP A 1 185 ? -16.050 -10.898 0.118 1.00 92.88 185 ASP A O 1
ATOM 1482 N N . ALA A 1 186 ? -14.785 -9.598 1.419 1.00 93.69 186 ALA A N 1
ATOM 1483 C CA . ALA A 1 186 ? -13.525 -9.878 0.736 1.00 93.69 186 ALA A CA 1
ATOM 1484 C C . ALA A 1 186 ? -12.508 -10.642 1.605 1.00 93.69 186 ALA A C 1
ATOM 1486 O O . ALA A 1 186 ? -12.116 -10.231 2.704 1.00 93.69 186 ALA A O 1
ATOM 1487 N N . LEU A 1 187 ? -11.957 -11.729 1.054 1.00 88.50 187 LEU A N 1
ATOM 1488 C CA . LEU A 1 187 ? -10.920 -12.538 1.713 1.00 88.50 187 LEU A CA 1
ATOM 1489 C C . LEU A 1 187 ? -9.519 -11.897 1.690 1.00 88.50 187 LEU A C 1
ATOM 1491 O O . LEU A 1 187 ? -8.660 -12.264 2.484 1.00 88.50 187 LEU A O 1
ATOM 1495 N N . SER A 1 188 ? -9.274 -10.938 0.799 1.00 89.62 188 SER A N 1
ATOM 1496 C CA . SER A 1 188 ? -7.997 -10.224 0.659 1.00 89.62 188 SER A CA 1
ATOM 1497 C C . SER A 1 188 ? -8.250 -8.838 0.071 1.00 89.62 188 SER A C 1
ATOM 1499 O O . SER A 1 188 ? -9.277 -8.646 -0.582 1.00 89.62 188 SER A O 1
ATOM 1501 N N . ILE A 1 189 ? -7.307 -7.901 0.237 1.00 91.81 189 ILE A N 1
ATOM 1502 C CA . ILE A 1 189 ? -7.368 -6.574 -0.401 1.00 91.81 189 ILE A CA 1
ATOM 1503 C C . ILE A 1 189 ? -7.530 -6.666 -1.921 1.00 91.81 189 ILE A C 1
ATOM 1505 O O . ILE A 1 189 ? -8.189 -5.826 -2.523 1.00 91.81 189 ILE A O 1
ATOM 1509 N N . TYR A 1 190 ? -7.020 -7.742 -2.528 1.00 91.75 190 TYR A N 1
ATOM 1510 C CA . TYR A 1 190 ? -7.191 -8.042 -3.947 1.00 91.75 190 TYR A CA 1
ATOM 1511 C C . TYR A 1 190 ? -8.666 -8.078 -4.367 1.00 91.75 190 TYR A C 1
ATOM 1513 O O . TYR A 1 190 ? -9.046 -7.499 -5.380 1.00 91.75 190 TYR A O 1
ATOM 1521 N N . HIS A 1 191 ? -9.514 -8.720 -3.559 1.00 90.44 191 HIS A N 1
ATOM 1522 C CA . HIS A 1 191 ? -10.935 -8.905 -3.861 1.00 90.44 191 HIS A CA 1
ATOM 1523 C C . HIS A 1 191 ? -11.773 -7.646 -3.606 1.00 90.44 191 HIS A C 1
ATOM 1525 O O . HIS A 1 191 ? -12.907 -7.575 -4.070 1.00 90.44 191 HIS A O 1
ATOM 1531 N N . ILE A 1 192 ? -11.209 -6.644 -2.925 1.00 91.81 192 ILE A N 1
ATOM 1532 C CA . ILE A 1 192 ? -11.852 -5.340 -2.713 1.00 91.81 192 ILE A CA 1
ATOM 1533 C C . ILE A 1 192 ? -11.769 -4.484 -3.986 1.00 91.81 192 ILE A C 1
ATOM 1535 O O . ILE A 1 192 ? -12.637 -3.648 -4.229 1.00 91.81 192 ILE A O 1
ATOM 1539 N N . LEU A 1 193 ? -10.752 -4.703 -4.827 1.00 90.50 193 LEU A N 1
ATOM 1540 C CA . LEU A 1 193 ? -10.603 -3.970 -6.083 1.00 90.50 193 LEU A CA 1
ATOM 1541 C C . LEU A 1 193 ? -11.763 -4.234 -7.048 1.00 90.50 193 LEU A C 1
ATOM 1543 O O . LEU A 1 193 ? -12.277 -5.352 -7.074 1.00 90.50 193 LEU A O 1
ATOM 1547 N N . PRO A 1 194 ? -12.122 -3.274 -7.917 1.00 89.69 194 PRO A N 1
ATOM 1548 C CA . PRO A 1 194 ? -13.114 -3.500 -8.962 1.00 89.69 194 PRO A CA 1
ATOM 1549 C C . PRO A 1 194 ? -12.762 -4.695 -9.856 1.00 89.69 194 PRO A C 1
ATOM 1551 O O . PRO A 1 194 ? -11.602 -4.903 -10.221 1.00 89.69 194 PRO A O 1
ATOM 1554 N N . GLU A 1 195 ? -13.776 -5.460 -10.266 1.00 88.75 195 GLU A N 1
ATOM 1555 C CA . GLU A 1 195 ? -13.587 -6.640 -11.120 1.00 88.75 195 GLU A CA 1
ATOM 1556 C C . GLU A 1 195 ? -12.908 -6.292 -12.452 1.00 88.75 195 GLU A C 1
ATOM 1558 O O . GLU A 1 195 ? -12.084 -7.052 -12.953 1.00 88.75 195 GLU A O 1
ATOM 1563 N N . THR A 1 196 ? -13.183 -5.104 -12.992 1.00 88.12 196 THR A N 1
ATOM 1564 C CA . THR A 1 196 ? -12.541 -4.586 -14.205 1.00 88.12 196 THR A CA 1
ATOM 1565 C C . THR A 1 196 ? -11.020 -4.531 -14.076 1.00 88.12 196 THR A C 1
ATOM 1567 O O . THR A 1 196 ? -10.327 -4.991 -14.980 1.00 88.12 196 THR A O 1
ATOM 1570 N N . VAL A 1 197 ? -10.503 -4.041 -12.945 1.00 88.31 197 VAL A N 1
ATOM 1571 C CA . VAL A 1 197 ? -9.061 -3.947 -12.669 1.00 88.31 197 VAL A CA 1
ATOM 1572 C C . VAL A 1 197 ? -8.449 -5.342 -12.537 1.00 88.31 197 VAL A C 1
ATOM 1574 O O . VAL A 1 197 ? -7.407 -5.618 -13.127 1.00 88.31 197 VAL A O 1
ATOM 1577 N N . ARG A 1 198 ? -9.123 -6.259 -11.832 1.00 90.06 198 ARG A N 1
ATOM 1578 C CA . ARG A 1 198 ? -8.649 -7.648 -11.684 1.00 90.06 198 ARG A CA 1
ATOM 1579 C C . ARG A 1 198 ? -8.608 -8.392 -13.018 1.00 90.06 198 ARG A C 1
ATOM 1581 O O . ARG A 1 198 ? -7.626 -9.054 -13.335 1.00 90.06 198 ARG A O 1
ATOM 1588 N N . ASN A 1 199 ? -9.653 -8.247 -13.829 1.00 89.38 199 ASN A N 1
ATOM 1589 C CA . ASN A 1 199 ? -9.731 -8.871 -15.147 1.00 89.38 199 ASN A CA 1
ATOM 1590 C C . ASN A 1 199 ? -8.669 -8.306 -16.098 1.00 89.38 199 ASN A C 1
ATOM 1592 O O . ASN A 1 199 ? -8.109 -9.051 -16.899 1.00 89.38 199 ASN A O 1
ATOM 1596 N N . GLN A 1 200 ? -8.371 -7.007 -16.013 1.00 88.75 200 GLN A N 1
ATOM 1597 C CA . GLN A 1 200 ? -7.276 -6.397 -16.770 1.00 88.75 200 GLN A CA 1
ATOM 1598 C C . GLN A 1 200 ? -5.916 -6.971 -16.370 1.00 88.75 200 GLN A C 1
ATOM 1600 O O . GLN A 1 200 ? -5.125 -7.287 -17.249 1.00 88.75 200 GLN A O 1
ATOM 1605 N N . GLU A 1 201 ? -5.659 -7.172 -15.081 1.00 87.62 201 GLU A N 1
ATOM 1606 C CA . GLU A 1 201 ? -4.411 -7.770 -14.594 1.00 87.62 201 GLU A CA 1
ATOM 1607 C C . GLU A 1 201 ? -4.257 -9.237 -15.012 1.00 87.62 201 GLU A C 1
ATOM 1609 O O . GLU A 1 201 ? -3.192 -9.625 -15.483 1.00 87.62 201 GLU A O 1
ATOM 1614 N N . LEU A 1 202 ? -5.324 -10.039 -14.920 1.00 88.12 202 LEU A N 1
ATOM 1615 C CA . LEU A 1 202 ? -5.328 -11.426 -15.406 1.00 88.12 202 LEU A CA 1
ATOM 1616 C C . LEU A 1 202 ? -5.079 -11.507 -16.920 1.00 88.12 202 LEU A C 1
ATOM 1618 O O . LEU A 1 202 ? -4.392 -12.403 -17.411 1.00 88.12 202 LEU A O 1
ATOM 1622 N N . ARG A 1 203 ? -5.628 -10.559 -17.684 1.00 88.31 203 ARG A N 1
ATOM 1623 C CA . ARG A 1 203 ? -5.337 -10.447 -19.119 1.00 88.31 203 ARG A CA 1
ATOM 1624 C C . ARG A 1 203 ? -3.895 -10.002 -19.349 1.00 88.31 203 ARG A C 1
ATOM 1626 O O . ARG A 1 203 ? -3.224 -10.567 -20.198 1.00 88.31 203 ARG A O 1
ATOM 1633 N N . ALA A 1 204 ? -3.401 -9.034 -18.583 1.00 85.62 204 ALA A N 1
ATOM 1634 C CA . ALA A 1 204 ? -2.038 -8.532 -18.709 1.00 85.62 204 ALA A CA 1
ATOM 1635 C C . ALA A 1 204 ? -0.986 -9.599 -18.380 1.00 85.62 204 ALA A C 1
ATOM 1637 O O . ALA A 1 204 ? 0.015 -9.696 -19.083 1.00 85.62 204 ALA A O 1
ATOM 1638 N N . SER A 1 205 ? -1.230 -10.443 -17.376 1.00 84.62 205 SER A N 1
ATOM 1639 C CA . SER A 1 205 ? -0.312 -11.522 -16.991 1.00 84.62 205 SER A CA 1
ATOM 1640 C C . SER A 1 205 ? -0.240 -12.662 -18.011 1.00 84.62 205 SER A C 1
ATOM 1642 O O . SER A 1 205 ? 0.722 -13.427 -18.006 1.00 84.62 205 SER A O 1
ATOM 1644 N N . THR A 1 206 ? -1.233 -12.767 -18.899 1.00 87.06 206 THR A N 1
ATOM 1645 C CA . THR A 1 206 ? -1.303 -13.785 -19.958 1.00 87.06 206 THR A CA 1
ATOM 1646 C C . THR A 1 206 ? -0.893 -13.257 -21.335 1.00 87.06 206 THR A C 1
ATOM 1648 O O . THR A 1 206 ? -0.793 -14.041 -22.281 1.00 87.06 206 THR A O 1
ATOM 1651 N N . LEU A 1 207 ? -0.623 -11.952 -21.473 1.00 86.56 207 LEU A N 1
ATOM 1652 C CA . LEU A 1 207 ? -0.202 -11.357 -22.740 1.00 86.56 207 LEU A CA 1
ATOM 1653 C C . LEU A 1 207 ? 1.250 -11.740 -23.086 1.00 86.56 207 LEU A C 1
ATOM 1655 O O . LEU A 1 207 ? 2.147 -11.566 -22.259 1.00 86.56 207 LEU A O 1
ATOM 1659 N N . PRO A 1 208 ? 1.517 -12.202 -24.323 1.00 87.00 208 PRO A N 1
ATOM 1660 C CA . PRO A 1 208 ? 2.880 -12.347 -24.822 1.00 87.00 208 PRO A CA 1
ATOM 1661 C C . PRO A 1 208 ? 3.621 -11.005 -24.847 1.00 87.00 208 PRO A C 1
ATOM 1663 O O . PRO A 1 208 ? 3.018 -9.951 -25.052 1.00 87.00 208 PRO A O 1
ATOM 1666 N N . LEU A 1 209 ? 4.947 -11.047 -24.699 1.00 84.12 209 LEU A N 1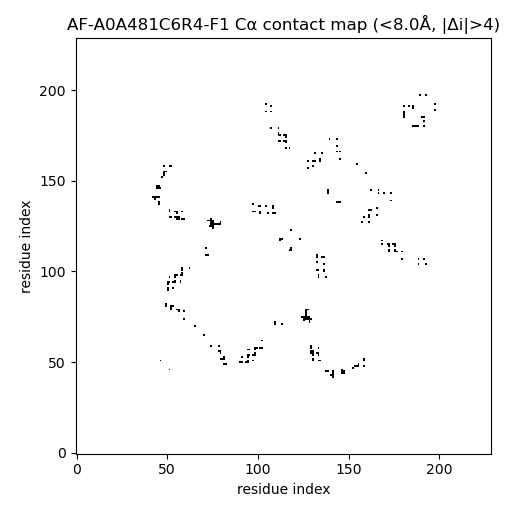
ATOM 1667 C CA . LEU A 1 209 ? 5.786 -9.865 -24.871 1.00 84.12 209 LEU A CA 1
ATOM 1668 C C . LEU A 1 209 ? 5.910 -9.544 -26.366 1.00 84.12 209 LEU A C 1
ATOM 1670 O O . LEU A 1 209 ? 6.486 -10.319 -27.129 1.00 84.12 209 LEU A O 1
ATOM 1674 N N . TYR A 1 210 ? 5.381 -8.396 -26.780 1.00 84.62 210 TYR A N 1
ATOM 1675 C CA . TYR A 1 210 ? 5.511 -7.902 -28.148 1.00 84.62 210 TYR A CA 1
ATOM 1676 C C . TYR A 1 210 ? 6.624 -6.858 -28.221 1.00 84.62 210 TYR A C 1
ATOM 1678 O O . TYR A 1 210 ? 6.687 -5.947 -27.398 1.00 84.62 210 TYR A O 1
ATOM 1686 N N . ALA A 1 211 ? 7.482 -6.967 -29.233 1.00 89.38 211 ALA A N 1
ATOM 1687 C CA . ALA A 1 211 ? 8.502 -5.973 -29.538 1.00 89.38 211 ALA A CA 1
ATOM 1688 C C . ALA A 1 211 ? 8.379 -5.546 -31.002 1.00 89.38 211 ALA A C 1
ATOM 1690 O O . ALA A 1 211 ? 8.180 -6.378 -31.889 1.00 89.38 211 ALA A O 1
ATOM 1691 N N . TRP A 1 212 ? 8.510 -4.245 -31.264 1.00 88.81 212 TRP A N 1
ATOM 1692 C CA . TRP A 1 212 ? 8.585 -3.742 -32.630 1.00 88.81 212 TRP A CA 1
ATOM 1693 C C . TRP A 1 212 ? 10.025 -3.823 -33.132 1.00 88.81 212 TRP A C 1
ATOM 1695 O O . TRP A 1 212 ? 10.926 -3.179 -32.591 1.00 88.81 212 TRP A O 1
ATOM 1705 N N . ILE A 1 213 ? 10.247 -4.593 -34.194 1.00 88.00 213 ILE A N 1
ATOM 1706 C CA . ILE A 1 213 ? 11.563 -4.700 -34.815 1.00 88.00 213 ILE A CA 1
ATOM 1707 C C . ILE A 1 213 ? 11.768 -3.503 -35.747 1.00 88.00 213 ILE A C 1
ATOM 1709 O O . ILE A 1 213 ? 11.040 -3.317 -36.722 1.00 88.00 213 ILE A O 1
ATOM 1713 N N . ASN A 1 214 ? 12.796 -2.694 -35.480 1.00 87.31 214 ASN A N 1
ATOM 1714 C CA . ASN A 1 214 ? 13.175 -1.611 -36.383 1.00 87.31 214 ASN A CA 1
ATOM 1715 C C . ASN A 1 214 ? 13.888 -2.176 -37.622 1.00 87.31 214 ASN A C 1
ATOM 1717 O O . ASN A 1 214 ? 15.104 -2.377 -37.633 1.00 87.31 214 ASN A O 1
ATOM 1721 N N . THR A 1 215 ? 13.123 -2.395 -38.688 1.00 87.50 215 THR A N 1
ATOM 1722 C CA . THR A 1 215 ? 13.618 -2.965 -39.947 1.00 87.50 215 THR A CA 1
ATOM 1723 C C . THR A 1 215 ? 14.682 -2.105 -40.636 1.00 87.50 215 THR A C 1
ATOM 1725 O O . THR A 1 215 ? 15.516 -2.646 -41.358 1.00 87.50 215 THR A O 1
ATOM 1728 N N . CYS A 1 216 ? 14.704 -0.785 -40.411 1.00 77.81 216 CYS A N 1
ATOM 1729 C CA . CYS A 1 216 ? 15.697 0.111 -41.014 1.00 77.81 216 CYS A CA 1
ATOM 1730 C C . CYS A 1 216 ? 17.104 -0.107 -40.437 1.00 77.81 216 CYS A C 1
ATOM 1732 O O . CYS A 1 216 ? 18.076 -0.022 -41.180 1.00 77.81 216 CYS A O 1
ATOM 1734 N N . LYS A 1 217 ? 17.219 -0.453 -39.145 1.00 77.75 217 LYS A N 1
ATOM 1735 C CA . LYS A 1 217 ? 18.513 -0.745 -38.493 1.00 77.75 217 LYS A CA 1
ATOM 1736 C C . LYS A 1 217 ? 19.097 -2.112 -38.870 1.00 77.75 217 LYS A C 1
ATOM 1738 O O . LYS A 1 217 ? 20.293 -2.331 -38.713 1.00 77.75 217 LYS A O 1
ATOM 1743 N N . ILE A 1 218 ? 18.265 -3.036 -39.350 1.00 75.88 218 ILE A N 1
ATOM 1744 C CA . ILE A 1 218 ? 18.698 -4.396 -39.707 1.00 75.88 218 ILE A CA 1
ATOM 1745 C C . ILE A 1 218 ? 19.307 -4.428 -41.112 1.00 75.88 218 ILE A C 1
ATOM 1747 O O . ILE A 1 218 ? 20.306 -5.109 -41.331 1.00 75.88 218 ILE A O 1
ATOM 1751 N N . ARG A 1 219 ? 18.753 -3.658 -42.058 1.00 61.69 219 ARG A N 1
ATOM 1752 C CA . ARG A 1 219 ? 19.227 -3.638 -43.455 1.00 61.69 219 ARG A CA 1
ATOM 1753 C C . ARG A 1 219 ? 20.678 -3.173 -43.585 1.00 61.69 219 ARG A C 1
ATOM 1755 O O . ARG A 1 219 ? 21.431 -3.770 -44.342 1.00 61.69 219 ARG A O 1
ATOM 1762 N N . THR A 1 220 ? 21.096 -2.199 -42.780 1.00 59.53 220 THR A N 1
ATOM 1763 C CA . THR A 1 220 ? 22.479 -1.699 -42.765 1.00 59.53 220 THR A CA 1
ATOM 1764 C C . THR A 1 220 ? 23.503 -2.723 -42.270 1.00 59.53 220 THR A C 1
ATOM 1766 O O . THR A 1 220 ? 24.669 -2.606 -42.617 1.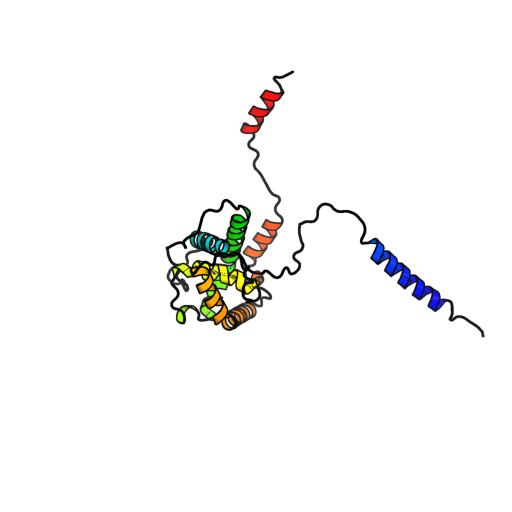00 59.53 220 THR A O 1
ATOM 1769 N N . ASN A 1 221 ? 23.098 -3.732 -41.485 1.00 55.78 221 ASN A N 1
ATOM 1770 C CA . ASN A 1 221 ? 24.004 -4.789 -41.011 1.00 55.78 221 ASN A CA 1
ATOM 1771 C C . ASN A 1 221 ? 24.074 -5.992 -41.969 1.00 55.78 221 ASN A C 1
ATOM 1773 O O . ASN A 1 221 ? 25.088 -6.681 -41.997 1.00 55.78 221 ASN A O 1
ATOM 1777 N N . LEU A 1 222 ? 23.030 -6.242 -42.772 1.00 52.97 222 LEU A N 1
ATOM 1778 C CA . LEU A 1 222 ? 23.027 -7.352 -43.735 1.00 52.97 222 LEU A CA 1
ATOM 1779 C C . LEU A 1 222 ? 23.882 -7.058 -44.981 1.00 52.97 222 LEU A C 1
ATOM 1781 O O . LEU A 1 222 ? 24.480 -7.974 -45.543 1.00 52.97 222 LEU A O 1
ATOM 1785 N N . GLU A 1 223 ? 23.979 -5.793 -45.401 1.00 49.84 223 GLU A N 1
ATOM 1786 C CA . GLU A 1 223 ? 24.810 -5.404 -46.553 1.00 49.84 223 GLU A CA 1
ATOM 1787 C C . GLU A 1 223 ? 26.319 -5.526 -46.277 1.00 49.84 223 GLU A C 1
ATOM 1789 O O . GLU A 1 223 ? 27.092 -5.806 -47.194 1.00 49.84 223 GLU A O 1
ATOM 1794 N N . VAL A 1 224 ? 26.751 -5.416 -45.015 1.00 50.69 224 VAL A N 1
ATOM 1795 C CA . VAL A 1 224 ? 28.166 -5.599 -44.640 1.00 50.69 224 VAL A CA 1
ATOM 1796 C C . VAL A 1 224 ? 28.582 -7.076 -44.724 1.00 50.69 224 VAL A C 1
ATOM 1798 O O . VAL A 1 224 ? 29.731 -7.371 -45.035 1.00 50.69 224 VAL A O 1
ATOM 1801 N N . SER A 1 225 ? 27.654 -8.021 -44.529 1.00 45.59 225 SER A N 1
ATOM 1802 C CA . SER A 1 225 ? 27.937 -9.463 -44.637 1.00 45.59 225 SER A CA 1
ATOM 1803 C C . SER A 1 225 ? 27.870 -10.012 -46.067 1.00 45.59 225 SER A C 1
ATOM 1805 O O . SER A 1 225 ? 28.491 -11.032 -46.344 1.00 45.59 225 SER A O 1
ATOM 1807 N N . LEU A 1 226 ? 27.160 -9.348 -46.987 1.00 43.28 226 LEU A N 1
ATOM 1808 C CA . LEU A 1 226 ? 27.098 -9.739 -48.406 1.00 43.28 226 LEU A CA 1
ATOM 1809 C C . LEU A 1 226 ? 28.184 -9.080 -49.274 1.00 43.28 226 LEU A C 1
ATOM 1811 O O . LEU A 1 226 ? 28.318 -9.429 -50.440 1.00 43.28 226 LEU A O 1
ATOM 1815 N N . SER A 1 227 ? 28.986 -8.176 -48.704 1.00 42.56 227 SER A N 1
ATOM 1816 C CA . SER A 1 227 ? 30.092 -7.498 -49.400 1.00 42.56 227 SER A CA 1
ATOM 1817 C C . SER A 1 227 ? 31.466 -8.167 -49.182 1.00 42.56 227 SER A C 1
ATOM 1819 O O . SER A 1 227 ? 32.487 -7.574 -49.521 1.00 42.56 227 SER A O 1
ATOM 1821 N N . ILE A 1 228 ? 31.513 -9.374 -48.592 1.00 47.19 228 ILE A N 1
ATOM 1822 C CA . ILE A 1 228 ? 32.750 -10.147 -48.314 1.00 47.19 228 ILE A CA 1
ATOM 1823 C C . ILE A 1 228 ? 32.749 -11.520 -49.039 1.00 47.19 228 ILE A C 1
ATOM 1825 O O . ILE A 1 228 ? 33.522 -12.408 -48.692 1.00 47.19 228 ILE A O 1
ATOM 1829 N N . LEU A 1 229 ? 31.925 -11.713 -50.078 1.00 39.44 229 LEU A N 1
ATOM 1830 C CA . LEU A 1 229 ? 32.065 -12.855 -50.999 1.00 39.44 229 LEU A CA 1
ATOM 1831 C C . LEU A 1 229 ? 32.381 -12.401 -52.424 1.00 39.44 229 LEU A C 1
ATOM 1833 O O . LEU A 1 229 ? 31.663 -11.504 -52.917 1.00 39.44 229 LEU A O 1
#

Sequence (229 aa):
MFNSASEQEFFEEKTAEEISQLASLALSGDTVASERNSVGLREKTGYPDSVYIMAANIFQGIRSEKSPEKVLIKYGSEPLRSFTESEDEFLQRLSYELAFSALKYQDILETMLIDSCIFPSTTIPDHLNSLIIVMLYDFQDRKFQARLLSDNEEFIAEVLEVENLLNSYKTKLAAALARCRIKHDALSIYHILPETVRNQELRASTLPLYAWINTCKIRTNLEVSLSIL

Nearest PDB structures (foldseek):
  7sut-assembly2_H  TM=2.264E-01  e=5.838E+00  Hemiselmis andersenii

Secondary structure (DSSP, 8-state):
----STTHHHHHHHHHHHHHHHHHHTT--------S---S--------HHHHHHHHHHHHHHS-PPPGGG--SPPPSSPP--------HHHHHHHHHHHHHHHHTHHHHHHHHHHTT-GGG----GGGHHHHHHHHHHHHHTTTPPP---TTPPPPHHHHHHHHHHHHTHHHHHHHHHHHHHHTT-SSHHHHS-HHHHHHHHHHHH--------HHHHHHHHHHHHT--

Radius of gyration: 27.31 Å; Cα contacts (8 Å, |Δi|>4): 155; chains: 1; bounding box: 51×96×68 Å

InterPro domains:
  IPR042620 Putative methyltransferase NSUN7 [PTHR14663] (25-220)

Solvent-accessible surface area (backbone atoms only — not comparable to full-atom values): 14202 Å² total; per-residue (Å²): 143,81,89,89,69,75,65,64,61,58,55,55,56,51,54,54,52,52,53,54,52,56,63,62,61,76,76,71,82,78,94,80,90,79,94,73,84,79,94,62,89,69,81,67,47,70,80,60,57,70,33,50,48,50,13,14,41,52,33,62,76,68,55,85,82,62,61,81,95,70,54,87,73,71,64,44,90,59,73,71,91,70,84,69,92,66,90,46,64,65,55,53,51,50,13,50,52,49,18,55,54,28,57,77,42,41,73,59,52,53,50,26,44,60,69,38,50,48,70,91,73,51,91,72,62,43,47,50,45,38,39,48,47,42,51,47,49,52,30,57,74,43,72,62,50,81,68,68,80,62,98,85,64,82,84,46,69,70,56,52,53,47,49,53,51,53,60,76,41,34,71,42,40,53,48,26,49,50,52,52,26,63,77,59,75,27,97,45,78,75,62,61,48,59,66,69,61,54,53,50,50,60,50,58,75,68,54,80,91,83,79,86,78,67,64,76,70,50,55,70,59,54,56,63,68,65,72,77,117

Mean predicted aligned error: 14.42 Å

Foldseek 3Di:
DDDDPVVVVVVVVVVVVVVVVVVVVVPDDDDDDDPPDPPDDPLCQDDAPLLLLLLLQVLLVPADDDDPVPPPAAADPDRDDRDDPDPPPPSVVSSVVLNVLLRQLVVVLSQLCVQLVLVVVDPDDRNCVSSLSSRLSVCVVSVNDQHDDDPPGDDDPSNVVSSVSCNVSSVSSNVSNVVLCVVQVHPDSLSSGDPVVVVVVVVVVPDDDDDDDPPVVVVVVVVVVVVPD